Protein AF-R5QKX9-F1 (afdb_monomer_lite)

Sequence (196 aa):
MADAAKNNDKNALIEALDTNLHLWIALKTLAETKHLGVAPDITGNIAKLADYVSEKTFKCGPDISEETLSGFININMQIAEGFLESKCLSGTEEDALALLRAALMLAEAKDKNDKSRLVEALNNNMELWTGIKTLVSAKTHPLAKEIKDNLIRLADFSIKKTFEIGTNTAHAAIDTLININLQISEGLLERVKFAA

pLDDT: mean 86.01, std 10.7, range [49.97, 98.19]

Foldseek 3Di:
DVVCVVVVPLVVVLVVLVVLLVVLVVLLCCLVPPDPLADVVLSVVSNVVSVVSNVLCVVQPSNRDPVVVVVSVVVVVVNVVRVVVSDDDDVLLVLLVLLLVLLVQLVVCLVVLPLVSNLVSLVSLLVSLVVQLVQLVDPPRPDDPVVSVVSNVVSVVSNVVSVVCRRPSPDPCSVVSSVVSNVSSVVSVVVVVVVD

Structure (mmCIF, N/CA/C/O backbone):
data_AF-R5QKX9-F1
#
_entry.id   AF-R5QKX9-F1
#
loop_
_atom_site.group_PDB
_atom_site.id
_atom_site.type_symbol
_atom_site.label_atom_id
_atom_site.label_alt_id
_atom_site.label_comp_id
_atom_site.label_asym_id
_atom_site.label_entity_id
_atom_site.label_seq_id
_atom_site.pdbx_PDB_ins_code
_atom_site.Cartn_x
_atom_site.Cartn_y
_atom_site.Cartn_z
_atom_site.occupancy
_atom_site.B_iso_or_equiv
_atom_site.auth_seq_id
_atom_site.auth_comp_id
_atom_site.auth_asym_id
_atom_site.auth_atom_id
_atom_site.pdbx_PDB_model_num
ATOM 1 N N . MET A 1 1 ? 19.974 0.232 -22.664 1.00 72.94 1 MET A N 1
ATOM 2 C CA . MET A 1 1 ? 20.880 1.266 -23.219 1.00 72.94 1 MET A CA 1
ATOM 3 C C . MET A 1 1 ? 22.299 1.145 -22.658 1.00 72.94 1 MET A C 1
ATOM 5 O O . MET A 1 1 ? 23.204 0.919 -23.446 1.00 72.94 1 MET A O 1
ATOM 9 N N . ALA A 1 2 ? 22.501 1.201 -21.331 1.00 68.94 2 ALA A N 1
ATOM 10 C CA . ALA A 1 2 ? 23.829 1.042 -20.713 1.00 68.94 2 ALA A CA 1
ATOM 11 C C . ALA A 1 2 ? 24.506 -0.309 -21.029 1.00 68.94 2 ALA A C 1
ATOM 13 O O . ALA A 1 2 ? 25.684 -0.339 -21.369 1.00 68.94 2 ALA A O 1
ATOM 14 N N . ASP A 1 3 ? 23.754 -1.413 -20.988 1.00 74.50 3 ASP A N 1
ATOM 15 C CA . ASP A 1 3 ? 24.303 -2.746 -21.288 1.00 74.50 3 ASP A CA 1
ATOM 16 C C . ASP A 1 3 ? 24.648 -2.930 -22.772 1.00 74.50 3 ASP A C 1
ATOM 18 O O . ASP A 1 3 ? 25.681 -3.505 -23.100 1.00 74.50 3 ASP A O 1
ATOM 22 N N . ALA A 1 4 ? 23.835 -2.375 -23.677 1.00 73.31 4 ALA A N 1
ATOM 23 C CA . ALA A 1 4 ? 24.104 -2.404 -25.117 1.00 73.31 4 ALA A CA 1
ATOM 24 C C . ALA A 1 4 ? 25.402 -1.655 -25.471 1.00 73.31 4 ALA A C 1
ATOM 26 O O . ALA A 1 4 ? 26.202 -2.139 -26.268 1.00 73.31 4 ALA A O 1
ATOM 27 N N . ALA A 1 5 ? 25.646 -0.513 -24.818 1.00 69.69 5 ALA A N 1
ATOM 28 C CA . ALA A 1 5 ? 26.870 0.260 -25.001 1.00 69.69 5 ALA A CA 1
ATOM 29 C C . ALA A 1 5 ? 28.108 -0.432 -24.418 1.00 69.69 5 ALA A C 1
ATOM 31 O O . ALA A 1 5 ? 29.146 -0.469 -25.072 1.00 69.69 5 ALA A O 1
ATOM 32 N N . LYS A 1 6 ? 27.994 -1.056 -23.237 1.00 76.31 6 LYS A N 1
ATOM 33 C CA . LYS A 1 6 ? 29.087 -1.849 -22.646 1.00 76.31 6 LYS A CA 1
ATOM 34 C C . LYS A 1 6 ? 29.490 -3.042 -23.514 1.00 76.31 6 LYS A C 1
ATOM 36 O O . LYS A 1 6 ? 30.666 -3.389 -23.556 1.00 76.31 6 LYS A O 1
ATOM 41 N N . ASN A 1 7 ? 28.530 -3.646 -24.210 1.00 79.50 7 ASN A N 1
ATOM 42 C CA . ASN A 1 7 ? 28.758 -4.821 -25.051 1.00 79.50 7 ASN A CA 1
ATOM 43 C C . ASN A 1 7 ? 29.136 -4.477 -26.503 1.00 79.50 7 ASN A C 1
ATOM 45 O O . ASN A 1 7 ? 29.336 -5.388 -27.303 1.00 79.50 7 ASN A O 1
ATOM 49 N N . ASN A 1 8 ? 29.250 -3.185 -26.846 1.00 74.69 8 ASN A N 1
ATOM 50 C CA . ASN A 1 8 ? 29.560 -2.690 -28.193 1.00 74.69 8 ASN A CA 1
ATOM 51 C C . ASN A 1 8 ? 28.614 -3.236 -29.290 1.00 74.69 8 ASN A C 1
ATOM 53 O O . ASN A 1 8 ? 28.983 -3.347 -30.463 1.00 74.69 8 ASN A O 1
ATOM 57 N N . ASP A 1 9 ? 27.384 -3.589 -28.905 1.00 84.56 9 ASP A N 1
ATOM 58 C CA . ASP A 1 9 ? 26.371 -4.148 -29.795 1.00 84.56 9 ASP A CA 1
ATOM 59 C C . ASP A 1 9 ? 25.577 -3.010 -30.443 1.00 84.56 9 ASP A C 1
ATOM 61 O O . ASP A 1 9 ? 24.678 -2.415 -29.842 1.00 84.56 9 ASP A O 1
ATOM 65 N N . LYS A 1 10 ? 25.925 -2.702 -31.696 1.00 80.25 10 LYS A N 1
ATOM 66 C CA . LYS A 1 10 ? 25.298 -1.617 -32.459 1.00 80.25 10 LYS A CA 1
ATOM 67 C C . LYS A 1 10 ? 23.802 -1.835 -32.685 1.00 80.25 10 LYS A C 1
ATOM 69 O O . LYS A 1 10 ? 23.057 -0.861 -32.668 1.00 80.25 10 LYS A O 1
ATOM 74 N N . ASN A 1 11 ? 23.350 -3.075 -32.872 1.00 83.62 11 ASN A N 1
ATOM 75 C CA . ASN A 1 11 ? 21.936 -3.350 -33.127 1.00 83.62 11 ASN A CA 1
ATOM 76 C C . ASN A 1 11 ? 21.115 -3.173 -31.846 1.00 83.62 11 ASN A C 1
ATOM 78 O O . ASN A 1 11 ? 20.095 -2.486 -31.864 1.00 83.62 11 ASN A O 1
ATOM 82 N N . ALA A 1 12 ? 21.611 -3.699 -30.723 1.00 83.88 12 ALA A N 1
ATOM 83 C CA . ALA A 1 12 ? 20.983 -3.491 -29.420 1.00 83.88 12 ALA A CA 1
ATOM 84 C C . ALA A 1 12 ? 20.991 -2.009 -29.001 1.00 83.88 12 ALA A C 1
ATOM 86 O O . ALA A 1 12 ? 20.077 -1.542 -28.317 1.00 83.88 12 ALA A O 1
ATOM 87 N N . LEU A 1 13 ? 22.012 -1.245 -29.409 1.00 83.50 13 LEU A N 1
ATOM 88 C CA . LEU A 1 13 ? 22.073 0.194 -29.157 1.00 83.50 13 LEU A CA 1
ATOM 89 C C . LEU A 1 13 ? 21.018 0.957 -29.966 1.00 83.50 13 LEU A C 1
ATOM 91 O O . LEU A 1 13 ? 20.351 1.821 -29.401 1.00 83.50 13 LEU A O 1
ATOM 95 N N . ILE A 1 14 ? 20.831 0.615 -31.245 1.00 84.00 14 ILE A N 1
ATOM 96 C CA . ILE A 1 14 ? 19.782 1.200 -32.097 1.00 84.00 14 ILE A CA 1
ATOM 97 C C . ILE A 1 14 ? 18.400 0.953 -31.487 1.00 84.00 14 ILE A C 1
ATOM 99 O O . ILE A 1 14 ? 17.641 1.900 -31.307 1.00 84.00 14 ILE A O 1
ATOM 103 N N . GLU A 1 15 ? 18.095 -0.287 -31.103 1.00 85.75 15 GLU A N 1
ATOM 104 C CA . GLU A 1 15 ? 16.808 -0.642 -30.490 1.00 85.75 15 GLU A CA 1
ATOM 105 C C . GLU A 1 15 ? 16.577 0.097 -29.160 1.00 85.75 15 GLU A C 1
ATOM 107 O O . GLU A 1 15 ? 15.486 0.605 -28.884 1.00 85.75 15 GLU A O 1
ATOM 112 N N . ALA A 1 16 ? 17.624 0.223 -28.340 1.00 85.19 16 ALA A N 1
ATOM 113 C CA . ALA A 1 16 ? 17.546 0.952 -27.081 1.00 85.19 16 ALA A CA 1
ATOM 114 C C . ALA A 1 16 ? 17.340 2.464 -27.276 1.00 85.19 16 ALA A C 1
ATOM 116 O O . ALA A 1 16 ? 16.632 3.082 -26.477 1.00 85.19 16 ALA A O 1
ATOM 117 N N . LEU A 1 17 ? 17.966 3.066 -28.293 1.00 85.81 17 LEU A N 1
ATOM 118 C CA . LEU A 1 17 ? 17.784 4.476 -28.646 1.00 85.81 17 LEU A CA 1
ATOM 119 C C . LEU A 1 17 ? 16.389 4.732 -29.220 1.00 85.81 17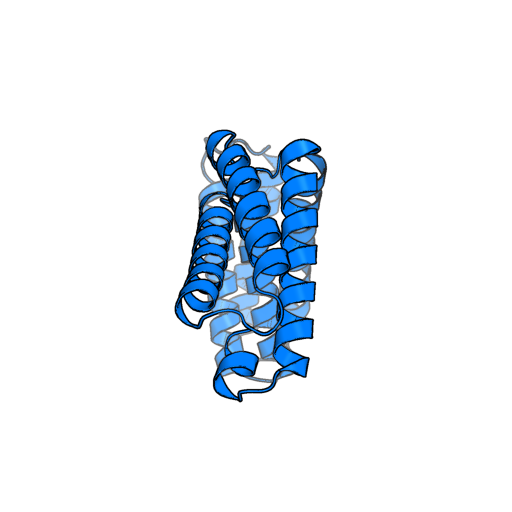 LEU A C 1
ATOM 121 O O . LEU A 1 17 ? 15.760 5.714 -28.838 1.00 85.81 17 LEU A O 1
ATOM 125 N N . ASP A 1 18 ? 15.879 3.830 -30.057 1.00 87.31 18 ASP A N 1
ATOM 126 C CA . ASP A 1 18 ? 14.528 3.916 -30.618 1.00 87.31 18 ASP A CA 1
ATOM 127 C C . ASP A 1 18 ? 13.450 3.807 -29.527 1.00 87.31 18 ASP A C 1
ATOM 129 O O . ASP A 1 18 ? 12.540 4.631 -29.439 1.00 87.31 18 ASP A O 1
ATOM 133 N N . THR A 1 19 ? 13.607 2.857 -28.602 1.00 88.19 19 THR A N 1
ATOM 134 C CA . THR A 1 19 ? 12.723 2.731 -27.431 1.00 88.19 19 THR A CA 1
ATOM 135 C C . THR A 1 19 ? 12.751 3.996 -26.571 1.00 88.19 19 THR A C 1
ATOM 137 O O . THR A 1 19 ? 11.712 4.483 -26.126 1.00 88.19 19 THR A O 1
ATOM 140 N N . ASN A 1 20 ? 13.944 4.544 -26.329 1.00 86.81 20 ASN A N 1
ATOM 141 C CA . ASN A 1 20 ? 14.114 5.769 -25.554 1.00 86.81 20 ASN A CA 1
ATOM 142 C C . ASN A 1 20 ? 13.433 6.958 -26.248 1.00 86.81 20 ASN A C 1
ATOM 144 O O . ASN A 1 20 ? 12.655 7.664 -25.611 1.00 86.81 20 ASN A O 1
ATOM 148 N N . LEU A 1 21 ? 13.628 7.113 -27.557 1.00 88.31 21 LEU A N 1
ATOM 149 C CA . LEU A 1 21 ? 12.981 8.144 -28.362 1.00 88.31 21 LEU A CA 1
ATOM 150 C C . LEU A 1 21 ? 11.450 8.067 -28.276 1.00 88.31 21 LEU A C 1
ATOM 152 O O . LEU A 1 21 ? 10.799 9.079 -28.014 1.00 88.31 21 LEU A O 1
ATOM 156 N N . HIS A 1 22 ? 10.872 6.873 -28.425 1.00 88.81 22 HIS A N 1
ATOM 157 C CA . HIS A 1 22 ? 9.428 6.673 -28.295 1.00 88.81 22 HIS A CA 1
ATOM 158 C C . HIS A 1 22 ? 8.897 7.079 -26.914 1.00 88.81 22 HIS A C 1
ATOM 160 O O . HIS A 1 22 ? 7.858 7.739 -26.824 1.00 88.81 22 HIS A O 1
ATOM 166 N N . LEU A 1 23 ? 9.619 6.742 -25.839 1.00 86.31 23 LEU A N 1
ATOM 167 C CA . LEU A 1 23 ? 9.256 7.157 -24.481 1.00 86.31 23 LEU A CA 1
ATOM 168 C C . LEU A 1 23 ? 9.265 8.683 -24.331 1.00 86.31 23 LEU A C 1
ATOM 170 O O . LEU A 1 23 ? 8.341 9.243 -23.742 1.00 86.31 23 LEU A O 1
ATOM 174 N N . TRP A 1 24 ? 10.258 9.369 -24.896 1.00 88.62 24 TRP A N 1
ATOM 175 C CA . TRP A 1 24 ? 10.346 10.830 -24.835 1.00 88.62 24 TRP A CA 1
ATOM 176 C C . TRP A 1 24 ? 9.277 11.544 -25.649 1.00 88.62 24 TRP A C 1
ATOM 178 O O . TRP A 1 24 ? 8.723 12.540 -25.186 1.00 88.62 24 TRP A O 1
ATOM 188 N N . ILE A 1 25 ? 8.927 11.015 -26.821 1.00 87.31 25 ILE A N 1
ATOM 189 C CA . ILE A 1 25 ? 7.815 11.534 -27.624 1.00 87.31 25 ILE A CA 1
ATOM 190 C C . ILE A 1 25 ? 6.493 11.371 -26.863 1.00 87.31 25 ILE A C 1
ATOM 192 O O . ILE A 1 25 ? 5.682 12.302 -26.824 1.00 87.31 25 ILE A O 1
ATOM 196 N N . ALA A 1 26 ? 6.282 10.225 -26.209 1.00 85.19 26 ALA A N 1
ATOM 197 C CA . ALA A 1 26 ? 5.104 9.998 -25.377 1.00 85.19 26 ALA A CA 1
ATOM 198 C C . ALA A 1 26 ? 5.065 10.955 -24.172 1.00 85.19 26 ALA A C 1
ATOM 200 O O . ALA A 1 26 ? 4.034 11.579 -23.925 1.00 85.19 26 ALA A O 1
ATOM 201 N N . LEU A 1 27 ? 6.187 11.131 -23.465 1.00 83.69 27 LEU A N 1
ATOM 202 C CA . LEU A 1 27 ? 6.306 12.066 -22.339 1.00 83.69 27 LEU A CA 1
ATOM 203 C C . LEU A 1 27 ? 6.042 13.514 -22.757 1.00 83.69 27 LEU A C 1
ATOM 205 O O . LEU A 1 27 ? 5.318 14.220 -22.059 1.00 83.69 27 LEU A O 1
ATOM 209 N N . LYS A 1 28 ? 6.573 13.946 -23.905 1.00 86.25 28 LYS A N 1
ATOM 210 C CA . LYS A 1 28 ? 6.309 15.276 -24.466 1.00 86.25 28 LYS A CA 1
ATOM 211 C C . LYS A 1 28 ? 4.834 15.458 -24.804 1.00 86.25 28 LYS A C 1
ATOM 213 O O . LYS A 1 28 ? 4.228 16.443 -24.400 1.00 86.25 28 LYS A O 1
ATOM 218 N N . THR A 1 29 ? 4.246 14.477 -25.487 1.00 84.50 29 THR A N 1
ATOM 219 C CA . THR A 1 29 ? 2.822 14.504 -25.844 1.00 84.50 29 THR A CA 1
ATOM 220 C C . THR A 1 29 ? 1.962 14.613 -24.590 1.00 84.50 29 THR A C 1
ATOM 222 O O . THR A 1 29 ? 1.032 15.415 -24.545 1.00 84.50 29 THR A O 1
ATOM 225 N N . LEU A 1 30 ? 2.285 13.850 -23.543 1.00 79.69 30 LEU A N 1
ATOM 226 C CA . LEU A 1 30 ? 1.618 13.969 -22.252 1.00 79.69 30 LEU A CA 1
ATOM 227 C C . LEU A 1 30 ? 1.822 15.371 -21.665 1.00 79.69 30 LEU A C 1
ATOM 229 O O . LEU A 1 30 ? 0.830 15.995 -21.320 1.00 79.69 30 LEU A O 1
ATOM 233 N N . ALA A 1 31 ? 3.045 15.911 -21.656 1.00 78.06 31 ALA A N 1
ATOM 234 C CA . ALA A 1 31 ? 3.362 17.239 -21.110 1.00 78.06 31 ALA A CA 1
ATOM 235 C C . ALA A 1 31 ? 2.564 18.365 -21.768 1.00 78.06 31 ALA A C 1
ATOM 237 O O . ALA A 1 31 ? 2.176 19.321 -21.100 1.00 78.06 31 ALA A O 1
ATOM 238 N N . GLU A 1 32 ? 2.282 18.229 -23.059 1.00 77.94 32 GLU A N 1
ATOM 239 C CA . GLU A 1 32 ? 1.550 19.220 -23.841 1.00 77.94 32 GLU A CA 1
ATOM 240 C C . GLU A 1 32 ? 0.025 19.036 -23.785 1.00 77.94 32 GLU A C 1
ATOM 242 O O . GLU A 1 32 ? -0.708 20.013 -23.931 1.00 77.94 32 GLU A O 1
ATOM 247 N N . THR A 1 33 ? -0.476 17.809 -23.582 1.00 68.62 33 THR A N 1
ATOM 248 C CA . THR A 1 33 ? -1.909 17.487 -23.757 1.00 68.62 33 THR A CA 1
ATOM 249 C C . THR A 1 33 ? -2.656 17.106 -22.477 1.00 68.62 33 THR A C 1
ATOM 251 O O . THR A 1 33 ? -3.887 17.169 -22.462 1.00 68.62 33 THR A O 1
ATOM 254 N N . LYS A 1 34 ? -1.961 16.718 -21.399 1.00 60.97 34 LYS A N 1
ATOM 255 C CA . LYS A 1 34 ? -2.550 16.329 -20.105 1.00 60.97 34 LYS A CA 1
ATOM 256 C C . LYS A 1 34 ? -1.598 16.673 -18.958 1.00 60.97 34 LYS A C 1
ATOM 258 O O . LYS A 1 34 ? -0.445 16.271 -18.973 1.00 60.97 34 LYS A O 1
ATOM 263 N N . HIS A 1 35 ? -2.076 17.356 -17.918 1.00 62.41 35 HIS A N 1
ATOM 264 C CA . HIS A 1 35 ? -1.254 17.627 -16.734 1.00 62.41 35 HIS A CA 1
ATOM 265 C C . HIS A 1 35 ? -0.672 16.318 -16.173 1.00 62.41 35 HIS A C 1
ATOM 267 O O . HIS A 1 35 ? -1.416 15.482 -15.669 1.00 62.41 35 HIS A O 1
ATOM 273 N N . LEU A 1 36 ? 0.656 16.148 -16.245 1.00 65.31 36 LEU A N 1
ATOM 274 C CA . LEU A 1 36 ? 1.396 14.951 -15.807 1.00 65.31 36 LEU A CA 1
ATOM 275 C C . LEU A 1 36 ? 1.306 14.663 -14.296 1.00 65.31 36 LEU A C 1
ATOM 277 O O . LEU A 1 36 ? 2.008 13.791 -13.793 1.00 65.31 36 LEU A O 1
ATOM 281 N N . GLY A 1 37 ? 0.485 15.411 -13.558 1.00 62.59 37 GLY A N 1
ATOM 282 C CA . GLY A 1 37 ? 0.483 15.409 -12.098 1.00 62.59 37 GLY A CA 1
ATOM 283 C C . GLY A 1 37 ? 1.761 16.004 -11.501 1.00 62.59 37 GLY A C 1
ATOM 284 O O . GLY A 1 37 ? 2.013 15.817 -10.319 1.00 62.59 37 GLY A O 1
ATOM 285 N N . VAL A 1 38 ? 2.563 16.711 -12.305 1.00 68.88 38 VAL A N 1
ATOM 286 C CA . VAL A 1 38 ? 3.799 17.387 -11.885 1.00 68.88 38 VAL A CA 1
ATOM 287 C C . VAL A 1 38 ? 3.668 18.895 -12.073 1.00 68.88 38 VAL A C 1
ATOM 289 O O . VAL A 1 38 ? 2.825 19.369 -12.841 1.00 68.88 38 VAL A O 1
ATOM 292 N N . ALA A 1 39 ? 4.495 19.662 -11.365 1.00 69.56 39 ALA A N 1
ATOM 293 C CA . ALA A 1 39 ? 4.431 21.117 -11.392 1.00 69.56 39 ALA A CA 1
ATOM 294 C C . ALA A 1 39 ? 4.678 21.698 -12.815 1.00 69.56 39 ALA A C 1
ATOM 296 O O . ALA A 1 39 ? 5.331 21.059 -13.653 1.00 69.56 39 ALA A O 1
ATOM 297 N N . PRO A 1 40 ? 4.132 22.888 -13.147 1.00 70.25 40 PRO A N 1
ATOM 298 C CA . PRO A 1 40 ? 4.219 23.456 -14.500 1.00 70.25 40 PRO A CA 1
ATOM 299 C C . PRO A 1 40 ? 5.652 23.709 -14.997 1.00 70.25 40 PRO A C 1
ATOM 301 O O . PRO A 1 40 ? 5.937 23.575 -16.186 1.00 70.25 40 PRO A O 1
ATOM 304 N N . ASP A 1 41 ? 6.563 24.046 -14.090 1.00 71.75 41 ASP A N 1
ATOM 305 C CA . ASP A 1 41 ? 7.996 24.202 -14.339 1.00 71.75 41 ASP A CA 1
ATOM 306 C C . ASP A 1 41 ? 8.668 22.866 -14.697 1.00 71.75 41 ASP A C 1
ATOM 308 O O . ASP A 1 41 ? 9.422 22.798 -15.671 1.00 71.75 41 ASP A O 1
ATOM 312 N N . ILE A 1 42 ? 8.321 21.784 -13.992 1.00 73.50 42 ILE A N 1
ATOM 313 C CA . ILE A 1 42 ? 8.766 20.416 -14.305 1.00 73.50 42 ILE A CA 1
ATOM 314 C C . ILE A 1 42 ? 8.247 19.995 -15.686 1.00 73.50 42 ILE A C 1
ATOM 316 O O . ILE A 1 42 ? 9.004 19.485 -16.511 1.00 73.50 42 ILE A O 1
ATOM 320 N N . THR A 1 43 ? 6.978 20.286 -15.979 1.00 75.44 43 THR A N 1
ATOM 321 C CA . THR A 1 43 ? 6.349 19.987 -17.277 1.00 75.44 43 THR A CA 1
ATOM 322 C C . THR A 1 43 ? 7.074 20.693 -18.432 1.00 75.44 43 THR A C 1
ATOM 324 O O . THR A 1 43 ? 7.396 20.067 -19.444 1.00 75.44 43 THR A O 1
ATOM 327 N N . GLY A 1 44 ? 7.409 21.979 -18.269 1.00 77.12 44 GLY A N 1
ATOM 328 C CA . GLY A 1 44 ? 8.173 22.741 -19.262 1.00 77.12 44 GLY A CA 1
ATOM 329 C C . GLY A 1 44 ? 9.609 22.237 -19.457 1.00 77.12 44 GLY A C 1
ATOM 330 O O . GLY A 1 44 ? 10.134 22.281 -20.571 1.00 77.12 44 GLY A O 1
ATOM 331 N N . ASN A 1 45 ? 10.244 21.724 -18.401 1.00 80.56 45 ASN A N 1
ATOM 332 C CA . ASN A 1 45 ? 11.574 21.120 -18.487 1.00 80.56 45 ASN A CA 1
ATOM 333 C C . ASN A 1 45 ? 11.548 19.763 -19.208 1.00 80.56 45 ASN A C 1
ATOM 335 O O . ASN A 1 45 ? 12.415 19.515 -20.045 1.00 80.56 45 ASN A O 1
ATOM 339 N N . ILE A 1 46 ? 10.533 18.926 -18.964 1.00 82.50 46 ILE A N 1
ATOM 340 C CA . ILE A 1 46 ? 10.348 17.639 -19.660 1.00 82.50 46 ILE A CA 1
ATOM 341 C C . ILE A 1 46 ? 10.207 17.849 -21.172 1.00 82.50 46 ILE A C 1
ATOM 343 O O . ILE A 1 46 ? 10.858 17.144 -21.938 1.00 82.50 46 ILE A O 1
ATOM 347 N N . ALA A 1 47 ? 9.427 18.843 -21.613 1.00 83.81 47 ALA A N 1
ATOM 348 C CA . ALA A 1 47 ? 9.268 19.141 -23.038 1.00 83.81 47 ALA A CA 1
ATOM 349 C C . ALA A 1 47 ? 10.601 19.540 -23.706 1.00 83.81 47 ALA A C 1
ATOM 351 O O . ALA A 1 47 ? 10.952 19.010 -24.759 1.00 83.81 47 ALA A O 1
ATOM 352 N N . LYS A 1 48 ? 11.394 20.406 -23.055 1.00 85.81 48 LYS A N 1
ATOM 353 C CA . LYS A 1 48 ? 12.723 20.812 -23.552 1.00 85.81 48 LYS A CA 1
ATOM 354 C C . LYS A 1 48 ? 13.706 19.645 -23.619 1.00 85.81 48 LYS A C 1
ATOM 356 O O . LYS A 1 48 ? 14.484 19.547 -24.565 1.00 85.81 48 LYS A O 1
ATOM 361 N N . LEU A 1 49 ? 13.692 18.771 -22.613 1.00 85.88 49 LEU A N 1
ATOM 362 C CA . LEU A 1 49 ? 14.553 17.591 -22.584 1.00 85.88 49 LEU A CA 1
ATOM 363 C C . LEU A 1 49 ? 14.134 16.571 -23.648 1.00 85.88 49 LEU A C 1
ATOM 365 O O . LEU A 1 49 ? 15.002 16.008 -24.308 1.00 85.88 49 LEU A O 1
ATOM 369 N N . ALA A 1 50 ? 12.831 16.394 -23.882 1.00 87.00 50 ALA A N 1
ATOM 370 C CA . ALA A 1 50 ? 12.320 15.548 -24.955 1.00 87.00 50 ALA A CA 1
ATOM 371 C C . ALA A 1 50 ? 12.777 16.031 -26.338 1.00 87.00 50 ALA A C 1
ATOM 373 O O . ALA A 1 50 ? 13.202 15.217 -27.160 1.00 87.00 50 ALA A O 1
ATOM 374 N N . ASP A 1 51 ? 12.747 17.345 -26.580 1.00 87.12 51 ASP A N 1
ATOM 375 C CA . ASP A 1 51 ? 13.267 17.942 -27.815 1.00 87.12 51 ASP A CA 1
ATOM 376 C C . ASP A 1 51 ? 14.770 17.705 -27.963 1.00 87.12 51 ASP A C 1
ATOM 378 O O . ASP A 1 51 ? 15.225 17.255 -29.015 1.00 87.12 51 ASP A O 1
ATOM 382 N N . TYR A 1 52 ? 15.532 17.925 -26.889 1.00 86.50 52 TYR A N 1
ATOM 383 C CA . TYR A 1 52 ? 16.973 17.690 -26.873 1.00 86.50 52 TYR A CA 1
ATOM 384 C C . TYR A 1 52 ? 17.331 16.227 -27.168 1.00 86.50 52 TYR A C 1
ATOM 386 O O . TYR A 1 52 ? 18.175 15.959 -28.025 1.00 86.50 52 TYR A O 1
ATOM 394 N N . VAL A 1 53 ? 16.689 15.273 -26.483 1.00 84.94 53 VAL A N 1
ATOM 395 C CA . VAL A 1 53 ? 16.941 13.836 -26.667 1.00 84.94 53 VAL A CA 1
ATOM 396 C C . VAL A 1 53 ? 16.526 13.393 -28.065 1.00 84.94 53 VAL A C 1
ATOM 398 O O . VAL A 1 53 ? 17.275 12.655 -28.706 1.00 84.94 53 VAL A O 1
ATOM 401 N N . SER A 1 54 ? 15.400 13.889 -28.583 1.00 87.12 54 SER A N 1
ATOM 402 C CA . SER A 1 54 ? 14.952 13.586 -29.945 1.00 87.12 54 SER A CA 1
ATOM 403 C C . SER A 1 54 ? 15.953 14.088 -30.981 1.00 87.12 54 SER A C 1
ATOM 405 O O . SER A 1 54 ? 16.462 13.308 -31.785 1.00 87.12 54 SER A O 1
ATOM 407 N N . GLU A 1 55 ? 16.312 15.372 -30.924 1.00 87.62 55 GLU A N 1
ATOM 408 C CA . GLU A 1 55 ? 17.260 15.989 -31.852 1.00 87.62 55 GLU A CA 1
ATOM 409 C C . GLU A 1 55 ? 18.619 15.278 -31.829 1.00 87.62 55 GLU A C 1
ATOM 411 O O . GLU A 1 55 ? 19.193 14.980 -32.879 1.00 87.62 55 GLU A O 1
ATOM 416 N N . LYS A 1 56 ? 19.135 14.972 -30.634 1.00 85.00 56 LYS A N 1
ATOM 417 C CA . LYS A 1 56 ? 20.412 14.272 -30.471 1.00 85.00 56 LYS A CA 1
ATOM 418 C C . LYS A 1 56 ? 20.352 12.826 -30.954 1.00 85.00 56 LYS A C 1
ATOM 420 O O . LYS A 1 56 ? 21.292 12.389 -31.613 1.00 85.00 56 LYS A O 1
ATOM 425 N N . THR A 1 57 ? 19.255 12.113 -30.708 1.00 85.69 57 THR A N 1
ATOM 426 C CA . THR A 1 57 ? 19.068 10.735 -31.189 1.00 85.69 57 THR A CA 1
ATOM 427 C C . THR A 1 57 ? 19.036 10.687 -32.716 1.00 85.69 57 THR A C 1
ATOM 429 O O . THR A 1 57 ? 19.728 9.861 -33.305 1.00 85.69 57 THR A O 1
ATOM 432 N N . PHE A 1 58 ? 18.342 11.621 -33.376 1.00 85.31 58 PHE A N 1
ATOM 433 C CA . PHE A 1 58 ? 18.327 11.701 -34.842 1.00 85.31 58 PHE A CA 1
ATOM 434 C C . PHE A 1 58 ? 19.669 12.132 -35.445 1.00 85.31 58 PHE A C 1
ATOM 436 O O . PHE A 1 58 ? 20.052 11.631 -36.500 1.00 85.31 58 PHE A O 1
ATOM 443 N N . LYS A 1 59 ? 20.391 13.057 -34.799 1.00 85.12 59 LYS A N 1
ATOM 444 C CA . LYS A 1 59 ? 21.694 13.537 -35.289 1.00 85.12 59 LYS A CA 1
ATOM 445 C C . LYS A 1 59 ? 22.806 12.504 -35.150 1.00 85.12 59 LYS A C 1
ATOM 447 O O . LYS A 1 59 ? 23.691 12.465 -35.998 1.00 85.12 59 LYS A O 1
ATOM 452 N N . CYS A 1 60 ? 22.798 11.732 -34.067 1.00 81.12 60 CYS A N 1
ATOM 453 C CA . CYS A 1 60 ? 23.885 10.814 -33.741 1.00 81.12 60 CYS A CA 1
ATOM 454 C C . CYS A 1 60 ? 23.598 9.365 -34.154 1.00 81.12 60 CYS A C 1
ATOM 456 O O . CYS A 1 60 ? 24.520 8.661 -34.557 1.00 81.12 60 CYS A O 1
ATOM 458 N N . GLY A 1 61 ? 22.342 8.915 -34.063 1.00 78.56 61 GLY A N 1
ATOM 459 C CA . GLY A 1 61 ? 21.949 7.542 -34.380 1.00 78.56 61 GLY A CA 1
ATOM 460 C C . GLY A 1 61 ? 22.861 6.493 -33.710 1.00 78.56 61 GLY A C 1
ATOM 461 O O . GLY A 1 61 ? 23.150 6.618 -32.519 1.00 78.56 61 GLY A O 1
ATOM 462 N N . PRO A 1 62 ? 23.341 5.470 -34.444 1.00 72.44 62 PRO A N 1
ATOM 463 C CA . PRO A 1 62 ? 24.220 4.430 -33.899 1.00 72.44 62 PRO A CA 1
ATOM 464 C C . PRO A 1 62 ? 25.645 4.907 -33.576 1.00 72.44 62 PRO A C 1
ATOM 466 O O . PRO A 1 62 ? 26.371 4.190 -32.891 1.00 72.44 62 PRO A O 1
ATOM 469 N N . ASP A 1 63 ? 26.048 6.091 -34.045 1.00 81.75 63 ASP A N 1
ATOM 470 C CA . ASP A 1 63 ? 27.378 6.672 -33.820 1.00 81.75 63 ASP A CA 1
ATOM 471 C C . ASP A 1 63 ? 27.370 7.679 -32.649 1.00 81.75 63 ASP A C 1
ATOM 473 O O . ASP A 1 63 ? 28.180 8.607 -32.579 1.00 81.75 63 ASP A O 1
ATOM 477 N N . ILE A 1 64 ? 26.426 7.517 -31.717 1.00 81.94 64 ILE A N 1
ATOM 478 C CA . ILE A 1 64 ? 26.325 8.334 -30.506 1.00 81.94 64 ILE A CA 1
A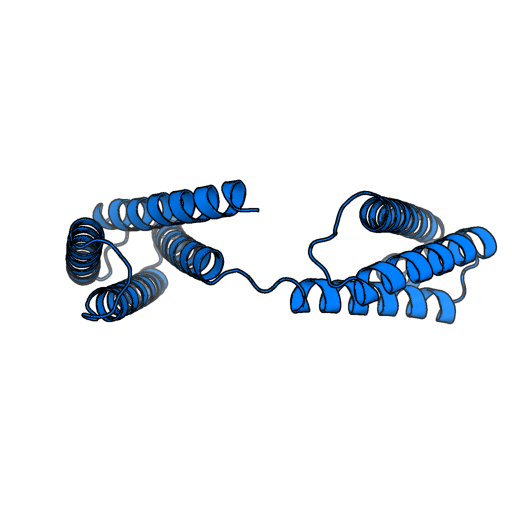TOM 479 C C . ILE A 1 64 ? 27.582 8.214 -29.636 1.00 81.94 64 ILE A C 1
ATOM 481 O O . ILE A 1 64 ? 28.080 7.120 -29.371 1.00 81.94 64 ILE A O 1
ATOM 485 N N . SER A 1 65 ? 28.103 9.357 -29.177 1.00 85.19 65 SER A N 1
ATOM 486 C CA . SER A 1 65 ? 29.270 9.375 -28.293 1.00 85.19 65 SER A CA 1
ATOM 487 C C . SER A 1 65 ? 28.913 8.870 -26.896 1.00 85.19 65 SER A C 1
ATOM 489 O O . SER A 1 65 ? 27.806 9.098 -26.403 1.00 85.19 65 SER A O 1
ATOM 491 N N . GLU A 1 66 ? 29.878 8.245 -26.221 1.00 82.06 66 GLU A N 1
ATOM 492 C CA . GLU A 1 66 ? 29.727 7.772 -24.838 1.00 82.06 66 GLU A CA 1
ATOM 493 C C . GLU A 1 66 ? 29.340 8.906 -23.872 1.00 82.06 66 GLU A C 1
ATOM 495 O O . GLU A 1 66 ? 28.537 8.707 -22.960 1.00 82.06 66 GLU A O 1
ATOM 500 N N . GLU A 1 67 ? 29.838 10.121 -24.120 1.00 84.81 67 GLU A N 1
ATOM 501 C CA . GLU A 1 67 ? 29.466 11.333 -23.384 1.00 84.81 67 GLU A CA 1
ATOM 502 C C . GLU A 1 67 ? 27.974 11.664 -23.548 1.00 84.81 67 GLU A C 1
ATOM 504 O O . GLU A 1 67 ? 27.267 11.873 -22.562 1.00 84.81 67 GLU A O 1
ATOM 509 N N . THR A 1 68 ? 27.465 11.652 -24.786 1.00 83.88 68 THR A N 1
ATOM 510 C CA . THR A 1 68 ? 26.048 11.940 -25.070 1.00 83.88 68 THR A CA 1
ATOM 511 C C . THR A 1 68 ? 25.150 10.853 -24.482 1.00 83.88 68 THR A C 1
ATOM 513 O O . THR A 1 68 ? 24.115 11.150 -23.885 1.00 83.88 68 THR A O 1
ATOM 516 N N . LEU A 1 69 ? 25.571 9.593 -24.595 1.00 83.56 69 LEU A N 1
ATOM 517 C CA . LEU A 1 69 ? 24.850 8.452 -24.049 1.00 83.56 69 LEU A CA 1
ATOM 518 C C . LEU A 1 69 ? 24.768 8.500 -22.516 1.00 83.56 69 LEU A C 1
ATOM 520 O O . LEU A 1 69 ? 23.705 8.272 -21.938 1.00 83.56 69 LEU A O 1
ATOM 524 N N . SER A 1 70 ? 25.876 8.840 -21.857 1.00 83.50 70 SER A N 1
ATOM 525 C CA . SER A 1 70 ? 25.921 9.052 -20.406 1.00 83.50 70 SER A CA 1
ATOM 526 C C . SER A 1 70 ? 25.019 10.214 -19.990 1.00 83.50 70 SER A C 1
ATOM 528 O O . SER A 1 70 ? 24.310 10.118 -18.988 1.00 83.50 70 SER A O 1
ATOM 530 N N . GLY A 1 71 ? 24.970 11.274 -20.803 1.00 85.88 71 GLY A N 1
ATOM 531 C CA . GLY A 1 71 ? 24.016 12.369 -20.654 1.00 85.88 71 GLY A CA 1
ATOM 532 C C . GLY A 1 71 ? 22.563 11.888 -20.677 1.00 85.88 71 GLY A C 1
ATOM 533 O O . GLY A 1 71 ? 21.804 12.219 -19.771 1.00 85.88 71 GLY A O 1
ATOM 534 N N . PHE A 1 72 ? 22.179 11.053 -21.646 1.00 85.94 72 PHE A N 1
ATOM 535 C CA . PHE A 1 72 ? 20.820 10.496 -21.724 1.00 85.94 72 PHE A CA 1
ATOM 536 C C . PHE A 1 72 ? 20.466 9.631 -20.514 1.00 85.94 72 PHE A C 1
ATOM 538 O O . PHE A 1 72 ? 19.368 9.749 -19.974 1.00 85.94 72 PHE A O 1
ATOM 545 N N . ILE A 1 73 ? 21.391 8.780 -20.064 1.00 80.19 73 ILE A N 1
ATOM 546 C CA . ILE A 1 73 ? 21.192 7.949 -18.870 1.00 80.19 73 ILE A CA 1
ATOM 547 C C . ILE A 1 73 ? 20.964 8.835 -17.639 1.00 80.19 73 ILE A C 1
ATOM 549 O O . ILE A 1 73 ? 20.035 8.584 -16.872 1.00 80.19 73 ILE A O 1
ATOM 553 N N . ASN A 1 74 ? 21.764 9.891 -17.478 1.00 85.56 74 ASN A N 1
ATOM 554 C CA . ASN A 1 74 ? 21.637 10.820 -16.359 1.00 85.56 74 ASN A CA 1
ATOM 555 C C . ASN A 1 74 ? 20.315 11.605 -16.404 1.00 85.56 74 ASN A C 1
ATOM 557 O O . ASN A 1 74 ? 19.640 11.721 -15.386 1.00 85.56 74 ASN A O 1
ATOM 561 N N . ILE A 1 75 ? 19.906 12.086 -17.583 1.00 84.94 75 ILE A N 1
ATOM 562 C CA . ILE A 1 75 ? 18.615 12.768 -17.764 1.00 84.94 75 ILE A CA 1
ATOM 563 C C . ILE A 1 75 ? 17.458 11.823 -17.409 1.00 84.94 75 ILE A C 1
ATOM 565 O O . ILE A 1 75 ? 16.564 12.206 -16.658 1.00 84.94 75 ILE A O 1
ATOM 569 N N . ASN A 1 76 ? 17.483 10.581 -17.902 1.00 82.69 76 ASN A N 1
ATOM 570 C CA . ASN A 1 76 ? 16.458 9.587 -17.581 1.00 82.69 76 ASN A CA 1
ATOM 571 C C . ASN A 1 76 ? 16.384 9.310 -16.070 1.00 82.69 76 ASN A C 1
ATOM 573 O O . ASN A 1 76 ? 15.288 9.172 -15.530 1.00 82.69 76 ASN A O 1
ATOM 577 N N . MET A 1 77 ? 17.534 9.243 -15.393 1.00 80.31 77 MET A N 1
ATOM 578 C CA . MET A 1 77 ? 17.604 9.030 -13.947 1.00 80.31 77 MET A CA 1
ATOM 579 C C . MET A 1 77 ? 17.040 10.223 -13.167 1.00 80.31 77 MET A C 1
ATOM 581 O O . MET A 1 77 ? 16.192 10.021 -12.305 1.00 80.31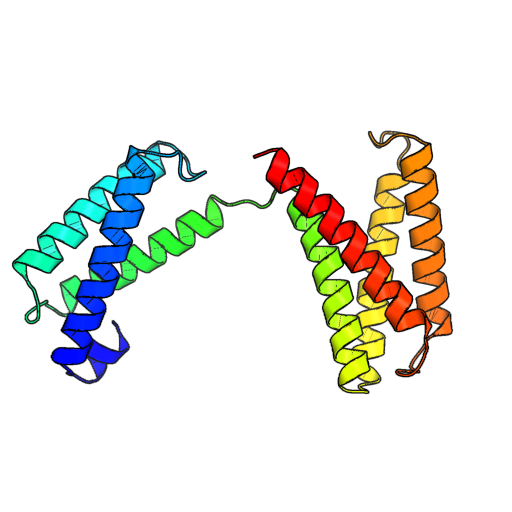 77 MET A O 1
ATOM 585 N N . GLN A 1 78 ? 17.427 11.453 -13.519 1.00 79.75 78 GLN A N 1
ATOM 586 C CA . GLN A 1 78 ? 16.918 12.675 -12.880 1.00 79.75 78 GLN A CA 1
ATOM 587 C C . GLN A 1 78 ? 15.414 12.856 -13.072 1.00 79.75 78 GLN A C 1
ATOM 589 O O . GLN A 1 78 ? 14.723 13.325 -12.176 1.00 79.75 78 GLN A O 1
ATOM 594 N N . ILE A 1 79 ? 14.878 12.478 -14.232 1.00 77.75 79 ILE A N 1
ATOM 595 C CA . ILE A 1 79 ? 13.435 12.531 -14.465 1.00 77.75 79 ILE A CA 1
ATOM 596 C C . ILE A 1 79 ? 12.703 11.468 -13.661 1.00 77.75 79 ILE A C 1
ATOM 598 O O . ILE A 1 79 ? 11.654 11.764 -13.097 1.00 77.75 79 ILE A O 1
ATOM 602 N N . ALA A 1 80 ? 13.238 10.248 -13.589 1.00 73.25 80 ALA A N 1
ATOM 603 C CA . ALA A 1 80 ? 12.665 9.213 -12.739 1.00 73.25 80 ALA A CA 1
ATOM 604 C C . ALA A 1 80 ? 12.639 9.665 -11.271 1.00 73.25 80 ALA A C 1
ATOM 606 O O . ALA A 1 80 ? 11.607 9.537 -10.620 1.00 73.25 80 ALA A O 1
ATOM 607 N N . GLU A 1 81 ? 13.729 10.257 -10.785 1.00 69.56 81 GLU A N 1
ATOM 608 C CA . GLU A 1 81 ? 13.815 10.851 -9.449 1.00 69.56 81 GLU A CA 1
ATOM 609 C C . GLU A 1 81 ? 12.803 11.992 -9.275 1.00 69.56 81 GLU A C 1
ATOM 611 O O . GLU A 1 81 ? 11.979 11.934 -8.371 1.00 69.56 81 GLU A O 1
ATOM 616 N N . GLY A 1 82 ? 12.739 12.949 -10.204 1.00 69.94 82 GLY A N 1
ATOM 617 C CA . GLY A 1 82 ? 11.774 14.051 -10.156 1.00 69.94 82 GLY A CA 1
ATOM 618 C C . GLY A 1 82 ? 10.308 13.599 -10.212 1.00 69.94 82 GLY A C 1
ATOM 619 O O . GLY A 1 82 ? 9.453 14.197 -9.561 1.00 69.94 82 GLY A O 1
ATOM 620 N N . PHE A 1 83 ? 9.982 12.523 -10.935 1.00 66.12 83 PHE A N 1
ATOM 621 C CA . PHE A 1 83 ? 8.647 11.912 -10.900 1.00 66.12 83 PHE A CA 1
ATOM 622 C C . PHE A 1 83 ? 8.351 11.222 -9.569 1.00 66.12 83 PHE A C 1
ATOM 624 O O . PHE A 1 83 ? 7.223 11.298 -9.089 1.00 66.12 83 PHE A O 1
ATOM 631 N N . LEU A 1 84 ? 9.339 10.554 -8.974 1.00 63.22 84 LEU A N 1
ATOM 632 C CA . LEU A 1 84 ? 9.201 9.929 -7.659 1.00 63.22 84 LEU A CA 1
ATOM 633 C C . LEU A 1 84 ? 9.050 10.978 -6.549 1.00 63.22 84 LEU A C 1
ATOM 635 O O . LEU A 1 84 ? 8.243 10.786 -5.648 1.00 63.22 84 LEU A O 1
ATOM 639 N N . GLU A 1 85 ? 9.768 12.097 -6.641 1.00 63.34 85 GLU A N 1
ATOM 640 C CA . GLU A 1 85 ? 9.680 13.213 -5.694 1.00 63.34 85 GLU A CA 1
ATOM 641 C C . GLU A 1 85 ? 8.387 14.021 -5.853 1.00 63.34 85 GLU A C 1
ATOM 643 O O . GLU A 1 85 ? 7.785 14.439 -4.866 1.00 63.34 85 GLU A O 1
ATOM 648 N N . SER A 1 86 ? 7.935 14.243 -7.091 1.00 58.50 86 SER A N 1
ATOM 649 C CA . SER A 1 86 ? 6.699 14.995 -7.357 1.00 58.50 86 SER A CA 1
ATOM 650 C C . SER A 1 86 ? 5.434 14.185 -7.081 1.00 58.50 86 SER A C 1
ATOM 652 O O . SER A 1 86 ? 4.394 14.767 -6.766 1.00 58.50 86 SER A O 1
ATOM 654 N N . LYS A 1 87 ? 5.506 12.852 -7.148 1.00 57.06 87 LYS A N 1
ATOM 655 C CA . LYS A 1 87 ? 4.388 11.966 -6.829 1.00 57.06 87 LYS A CA 1
ATOM 656 C C . LYS A 1 87 ? 4.428 11.553 -5.360 1.00 57.06 87 LYS A C 1
ATOM 658 O O . LYS A 1 87 ? 4.749 10.417 -5.023 1.00 57.06 87 LYS A O 1
ATOM 663 N N . CYS A 1 88 ? 4.046 12.477 -4.485 1.00 54.88 88 CYS A N 1
ATOM 664 C CA . CYS A 1 88 ? 3.707 12.118 -3.114 1.00 54.88 88 CYS A CA 1
ATOM 665 C C . CYS A 1 88 ? 2.375 11.359 -3.139 1.00 54.88 88 CYS A C 1
ATOM 667 O O . CYS A 1 88 ? 1.385 11.873 -3.669 1.00 54.88 88 CYS A O 1
ATOM 669 N N . LEU A 1 89 ? 2.354 10.132 -2.616 1.00 59.75 89 LEU A N 1
ATOM 670 C CA . LEU A 1 89 ? 1.097 9.423 -2.399 1.00 59.75 89 LEU A CA 1
ATOM 671 C C . LEU A 1 89 ? 0.225 10.293 -1.489 1.00 59.75 89 LEU A C 1
ATOM 673 O O . LEU A 1 89 ? 0.697 10.873 -0.511 1.00 59.75 89 LEU A O 1
ATOM 677 N N . SER A 1 90 ? -1.061 10.405 -1.800 1.00 76.56 90 SER A N 1
ATOM 678 C CA . SER A 1 90 ? -1.997 10.949 -0.822 1.00 76.56 90 SER A CA 1
ATOM 679 C C . SER A 1 90 ? -1.956 10.074 0.435 1.00 76.56 90 SER A C 1
ATOM 681 O O . SER A 1 90 ? -1.761 8.863 0.336 1.00 76.56 90 SER A O 1
ATOM 683 N N . GLY A 1 91 ? -2.204 10.644 1.619 1.00 79.00 91 GLY A N 1
ATOM 684 C CA . GLY A 1 91 ? -2.252 9.846 2.856 1.00 79.00 91 GLY A CA 1
ATOM 685 C C . GLY A 1 91 ? -3.205 8.643 2.752 1.00 79.00 91 GLY A C 1
ATOM 686 O O . GLY A 1 91 ? -2.943 7.585 3.306 1.00 79.00 91 GLY A O 1
ATOM 687 N N . THR A 1 92 ? -4.262 8.756 1.938 1.00 81.94 92 THR A N 1
ATOM 688 C CA . THR A 1 92 ? -5.171 7.644 1.622 1.00 81.94 92 THR A CA 1
ATOM 689 C C . THR A 1 92 ? -4.517 6.538 0.786 1.00 81.94 92 THR A C 1
ATOM 691 O O . THR A 1 92 ? -4.782 5.362 1.029 1.00 81.94 92 THR A O 1
ATOM 694 N N . GLU A 1 93 ? -3.670 6.874 -0.189 1.00 84.31 93 GLU A N 1
ATOM 695 C CA . GLU A 1 93 ? -2.905 5.878 -0.951 1.00 84.31 93 GLU A CA 1
ATOM 696 C C . GLU A 1 93 ? -1.824 5.212 -0.095 1.00 84.31 93 GLU A C 1
ATOM 698 O O . GLU A 1 93 ? -1.609 4.006 -0.222 1.00 84.31 93 GLU A O 1
ATOM 703 N N . GLU A 1 94 ? -1.171 5.966 0.794 1.00 85.81 94 GLU A N 1
ATOM 704 C CA . GLU A 1 94 ? -0.205 5.417 1.753 1.00 85.81 94 GLU A CA 1
ATOM 705 C C . GLU A 1 94 ? -0.872 4.410 2.698 1.00 85.81 94 GLU A C 1
ATOM 707 O O . GLU A 1 94 ? -0.388 3.283 2.836 1.00 85.81 94 GLU A O 1
ATOM 712 N N . ASP A 1 95 ? -2.026 4.772 3.268 1.00 89.94 95 ASP A N 1
ATOM 713 C CA . ASP A 1 95 ? -2.833 3.894 4.122 1.00 89.94 95 ASP A CA 1
ATOM 714 C C . ASP A 1 95 ? -3.255 2.618 3.375 1.00 89.94 95 ASP A C 1
ATOM 716 O O . ASP A 1 95 ? -3.138 1.499 3.890 1.00 89.94 95 ASP A O 1
ATOM 720 N N . ALA A 1 96 ? -3.712 2.765 2.127 1.00 91.88 96 ALA A N 1
ATOM 721 C CA . ALA A 1 96 ? -4.115 1.634 1.304 1.00 91.88 96 ALA A CA 1
ATOM 722 C C . ALA A 1 96 ? -2.941 0.697 0.997 1.00 91.88 96 ALA A C 1
ATOM 724 O O . ALA A 1 96 ? -3.088 -0.529 1.050 1.00 91.88 96 ALA A O 1
ATOM 725 N N . LEU A 1 97 ? -1.766 1.254 0.702 1.00 91.56 97 LEU A N 1
ATOM 726 C CA . LEU A 1 97 ? -0.565 0.479 0.420 1.00 91.56 97 LEU A CA 1
ATOM 727 C C . LEU A 1 97 ? -0.042 -0.232 1.674 1.00 91.56 97 LEU A C 1
ATOM 729 O O . LEU A 1 97 ? 0.423 -1.368 1.573 1.00 91.56 97 LEU A O 1
ATOM 733 N N . ALA A 1 98 ? -0.139 0.391 2.851 1.00 93.94 98 ALA A N 1
ATOM 734 C CA . ALA A 1 98 ? 0.226 -0.235 4.119 1.00 93.94 98 ALA A CA 1
ATOM 735 C C . ALA A 1 98 ? -0.621 -1.492 4.393 1.00 93.94 98 ALA A C 1
ATOM 737 O O . ALA A 1 98 ? -0.071 -2.551 4.709 1.00 93.94 98 ALA A O 1
ATOM 738 N N . LEU A 1 99 ? -1.940 -1.412 4.180 1.00 96.94 99 LEU A N 1
ATOM 739 C CA . LEU A 1 99 ? -2.850 -2.559 4.292 1.00 96.94 99 LEU A CA 1
ATOM 740 C C . LEU A 1 99 ? -2.529 -3.654 3.264 1.00 96.94 99 LEU A C 1
ATOM 742 O O . LEU A 1 99 ? -2.443 -4.830 3.622 1.00 96.94 99 LEU A O 1
ATOM 746 N N . LEU A 1 100 ? -2.284 -3.280 2.004 1.00 96.69 100 LEU A N 1
ATOM 747 C CA . LEU A 1 100 ? -1.902 -4.227 0.952 1.00 96.69 100 LEU A CA 1
ATOM 748 C C . LEU A 1 100 ? -0.606 -4.972 1.302 1.00 96.69 100 LEU A C 1
ATOM 750 O O . LEU A 1 100 ? -0.537 -6.194 1.176 1.00 96.69 100 LEU A O 1
ATOM 754 N N . ARG A 1 101 ? 0.414 -4.253 1.782 1.00 95.69 101 ARG A N 1
ATOM 755 C CA . ARG A 1 101 ? 1.687 -4.848 2.215 1.00 95.69 101 ARG A CA 1
ATOM 756 C C . ARG A 1 101 ? 1.479 -5.840 3.357 1.00 95.69 101 ARG A C 1
ATOM 758 O O . ARG A 1 101 ? 1.990 -6.953 3.277 1.00 95.69 101 ARG A O 1
ATOM 765 N N . ALA A 1 102 ? 0.687 -5.486 4.370 1.00 97.25 102 ALA A N 1
ATOM 766 C CA . ALA A 1 102 ? 0.372 -6.395 5.472 1.00 97.25 102 ALA A CA 1
ATOM 767 C C . ALA A 1 102 ? -0.328 -7.679 4.983 1.00 97.25 102 ALA A C 1
ATOM 769 O O . ALA A 1 102 ? 0.012 -8.777 5.427 1.00 97.25 102 ALA A O 1
ATOM 770 N N . ALA A 1 103 ? -1.261 -7.566 4.029 1.00 98.00 103 ALA A N 1
ATOM 771 C CA . ALA A 1 103 ? -1.913 -8.721 3.409 1.00 98.00 103 ALA A CA 1
ATOM 772 C C . ALA A 1 103 ? -0.917 -9.633 2.673 1.00 98.00 103 ALA A C 1
ATOM 774 O O . ALA A 1 103 ? -0.939 -10.849 2.861 1.00 98.00 103 ALA A O 1
ATOM 775 N N . LEU A 1 104 ? -0.020 -9.050 1.870 1.00 97.50 104 LEU A N 1
ATOM 776 C CA . LEU A 1 104 ? 0.994 -9.793 1.117 1.00 97.50 104 LEU A CA 1
ATOM 777 C C . LEU A 1 104 ? 1.964 -10.537 2.039 1.00 97.50 104 LEU A C 1
ATOM 779 O O . LEU A 1 104 ? 2.234 -11.712 1.809 1.00 97.50 104 LEU A O 1
ATOM 783 N N . MET A 1 105 ? 2.429 -9.900 3.118 1.00 97.19 105 MET A N 1
ATOM 784 C CA . MET A 1 105 ? 3.315 -10.551 4.091 1.00 97.19 105 MET A CA 1
ATOM 785 C C . MET A 1 105 ? 2.661 -11.784 4.730 1.00 97.19 105 MET A C 1
ATOM 787 O O . MET A 1 105 ? 3.294 -12.835 4.836 1.00 97.19 105 MET A O 1
ATOM 791 N N . LEU A 1 106 ? 1.387 -11.675 5.125 1.00 97.75 106 LEU A N 1
ATOM 792 C CA . LEU A 1 106 ? 0.623 -12.796 5.681 1.00 97.75 106 LEU A CA 1
ATOM 793 C C . LEU A 1 106 ? 0.423 -13.912 4.648 1.00 97.75 106 LEU A C 1
ATOM 795 O O . LEU A 1 106 ? 0.599 -15.087 4.976 1.00 97.75 106 LEU A O 1
ATOM 799 N N . ALA A 1 107 ? 0.082 -13.550 3.408 1.00 97.44 107 ALA A N 1
ATOM 800 C CA . ALA A 1 107 ? -0.134 -14.500 2.321 1.00 97.44 107 ALA A CA 1
ATOM 801 C C . ALA A 1 107 ? 1.148 -15.270 1.987 1.00 97.44 107 ALA A C 1
ATOM 803 O O . ALA A 1 107 ? 1.126 -16.496 1.923 1.00 97.44 107 ALA A O 1
ATOM 804 N N . GLU A 1 108 ? 2.276 -14.571 1.855 1.00 97.00 108 GLU A N 1
ATOM 805 C CA . GLU A 1 108 ? 3.572 -15.189 1.586 1.00 97.00 108 GLU A CA 1
ATOM 806 C C . GLU A 1 108 ? 4.027 -16.119 2.710 1.00 97.00 108 GLU A C 1
ATOM 808 O O . GLU A 1 108 ? 4.525 -17.213 2.439 1.00 97.00 108 GLU A O 1
ATOM 813 N N . ALA A 1 109 ? 3.884 -15.697 3.969 1.00 96.38 109 ALA A N 1
ATOM 814 C CA . ALA A 1 109 ? 4.262 -16.520 5.111 1.00 96.38 109 ALA A CA 1
ATOM 815 C C . ALA A 1 109 ? 3.416 -17.798 5.190 1.00 96.38 109 ALA A C 1
ATOM 817 O O . ALA A 1 109 ? 3.944 -18.879 5.462 1.00 96.38 109 ALA A O 1
ATOM 818 N N . LYS A 1 110 ? 2.112 -17.682 4.909 1.00 95.75 110 LYS A N 1
ATOM 819 C CA . LYS A 1 110 ? 1.193 -18.817 4.828 1.00 95.75 110 LYS A CA 1
ATOM 820 C C . LYS A 1 110 ? 1.563 -19.762 3.682 1.00 95.75 110 LYS A C 1
ATOM 822 O O . LYS A 1 110 ? 1.716 -20.955 3.926 1.00 95.75 110 LYS A O 1
ATOM 827 N N . ASP A 1 111 ? 1.718 -19.241 2.467 1.00 96.56 111 ASP A N 1
ATOM 828 C CA . ASP A 1 111 ? 1.991 -20.025 1.254 1.00 96.56 111 ASP A CA 1
ATOM 829 C C . ASP A 1 111 ? 3.313 -20.798 1.357 1.00 96.56 111 ASP A C 1
ATOM 831 O O . ASP A 1 111 ? 3.381 -21.996 1.086 1.00 96.56 111 ASP A O 1
ATOM 835 N N . LYS A 1 112 ? 4.354 -20.145 1.887 1.00 96.00 112 LYS A N 1
ATOM 836 C CA . LYS A 1 112 ? 5.667 -20.762 2.131 1.00 96.00 112 LYS A CA 1
ATOM 837 C C . LYS A 1 112 ? 5.703 -21.648 3.380 1.00 96.00 112 LYS A C 1
ATOM 839 O O . LYS A 1 112 ? 6.735 -22.258 3.653 1.00 96.00 112 LYS A O 1
ATOM 844 N N . ASN A 1 113 ? 4.611 -21.713 4.147 1.00 95.69 113 ASN A N 1
ATOM 845 C CA . ASN A 1 113 ? 4.537 -22.402 5.435 1.00 95.69 113 ASN A CA 1
ATOM 846 C C . ASN A 1 113 ? 5.662 -21.971 6.410 1.00 95.69 113 ASN A C 1
ATOM 848 O O . ASN A 1 113 ? 6.186 -22.776 7.185 1.00 95.69 113 ASN A O 1
ATOM 852 N N . ASP A 1 114 ? 6.053 -20.694 6.358 1.00 96.50 114 ASP A N 1
ATOM 853 C C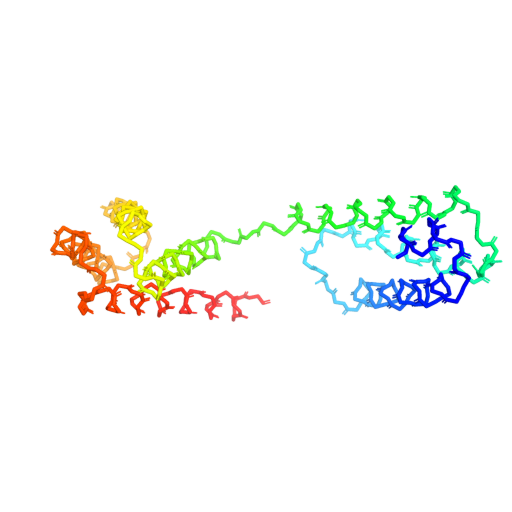A . ASP A 1 114 ? 7.181 -20.132 7.104 1.00 96.50 114 ASP A CA 1
ATOM 854 C C . ASP A 1 114 ? 6.698 -19.511 8.418 1.00 96.50 114 ASP A C 1
ATOM 856 O O . ASP A 1 114 ? 6.156 -18.406 8.467 1.00 96.50 114 ASP A O 1
ATOM 860 N N . LYS A 1 115 ? 6.921 -20.237 9.516 1.00 96.12 115 LYS A N 1
ATOM 861 C CA . LYS A 1 115 ? 6.494 -19.828 10.860 1.00 96.12 115 LYS A CA 1
ATOM 862 C C . LYS A 1 115 ? 7.191 -18.560 11.345 1.00 96.12 115 LYS A C 1
ATOM 864 O O . LYS A 1 115 ? 6.576 -17.787 12.072 1.00 96.12 115 LYS A O 1
ATOM 869 N N . SER A 1 116 ? 8.456 -18.355 10.976 1.00 95.12 116 SER A N 1
ATOM 870 C CA . SER A 1 116 ? 9.216 -17.182 11.420 1.00 95.12 116 SER A CA 1
ATOM 871 C C . SER A 1 116 ? 8.685 -15.930 10.735 1.00 95.12 116 SER A C 1
ATOM 873 O O . SER A 1 116 ? 8.361 -14.950 11.404 1.00 95.12 116 SER A O 1
ATOM 875 N N . ARG A 1 117 ? 8.512 -15.997 9.409 1.00 94.81 117 ARG A N 1
ATOM 876 C CA . ARG A 1 117 ? 7.889 -14.911 8.640 1.00 94.81 117 ARG A CA 1
ATOM 877 C C . ARG A 1 117 ? 6.442 -14.675 9.045 1.00 94.81 117 ARG A C 1
ATOM 879 O O . ARG A 1 117 ? 5.990 -13.539 8.998 1.00 94.81 117 ARG A O 1
ATOM 886 N N . LEU A 1 118 ? 5.716 -15.715 9.458 1.00 97.56 118 LEU A N 1
ATOM 887 C CA . LEU A 1 118 ? 4.341 -15.551 9.921 1.00 97.56 118 LEU A CA 1
ATOM 888 C C . LEU A 1 118 ? 4.278 -14.691 11.182 1.00 97.56 118 LEU A C 1
ATOM 890 O O . LEU A 1 118 ? 3.443 -13.798 11.250 1.00 97.56 118 LEU A O 1
ATOM 894 N N . VAL A 1 119 ? 5.159 -14.925 12.158 1.00 96.62 119 VAL A N 1
ATOM 895 C CA . VAL A 1 119 ? 5.207 -14.108 13.383 1.00 96.62 119 VAL A CA 1
ATOM 896 C C . VAL A 1 119 ? 5.501 -12.649 13.048 1.00 96.62 119 VAL A C 1
ATOM 898 O O . VAL A 1 119 ? 4.822 -11.757 13.550 1.00 96.62 119 VAL A O 1
ATOM 901 N N . GLU A 1 120 ? 6.467 -12.403 12.164 1.00 96.88 120 GLU A N 1
ATOM 902 C CA . GLU A 1 120 ? 6.786 -11.055 11.688 1.00 96.88 120 GLU A CA 1
ATOM 903 C C . GLU A 1 120 ? 5.586 -10.399 10.986 1.00 96.88 120 GLU A C 1
ATOM 905 O O . GLU A 1 120 ? 5.192 -9.287 11.331 1.00 96.88 120 GLU A O 1
ATOM 910 N N . ALA A 1 121 ? 4.942 -11.110 10.057 1.00 97.56 121 ALA A N 1
ATOM 911 C CA . ALA A 1 121 ? 3.776 -10.619 9.330 1.00 97.56 121 ALA A CA 1
ATOM 912 C C . ALA A 1 121 ? 2.586 -10.316 10.257 1.00 97.56 121 ALA A C 1
ATOM 914 O O . ALA A 1 121 ? 1.911 -9.299 10.090 1.00 97.56 121 ALA A O 1
ATOM 915 N N . LEU A 1 122 ? 2.336 -11.170 11.253 1.00 98.00 122 LEU A N 1
ATOM 916 C CA . LEU A 1 122 ? 1.281 -10.974 12.248 1.00 98.00 122 LEU A CA 1
ATOM 917 C C . LEU A 1 122 ? 1.560 -9.778 13.162 1.00 98.00 122 LEU A C 1
ATOM 919 O O . LEU A 1 122 ? 0.622 -9.043 13.479 1.00 98.00 122 LEU A O 1
ATOM 923 N N . ASN A 1 123 ? 2.819 -9.565 13.554 1.00 96.94 123 ASN A N 1
ATOM 924 C CA . ASN A 1 123 ? 3.228 -8.396 14.331 1.00 96.94 123 ASN A CA 1
ATOM 925 C C . ASN A 1 123 ? 3.058 -7.111 13.519 1.00 96.94 123 ASN A C 1
ATOM 927 O O . ASN A 1 123 ? 2.380 -6.200 13.986 1.00 96.94 123 ASN A O 1
ATOM 931 N N . ASN A 1 124 ? 3.553 -7.072 12.278 1.00 97.12 124 ASN A N 1
ATOM 932 C CA . ASN A 1 124 ? 3.385 -5.914 11.394 1.00 97.12 124 ASN A CA 1
ATOM 933 C C . ASN A 1 124 ? 1.902 -5.587 11.166 1.00 97.12 124 ASN A C 1
ATOM 935 O O . ASN A 1 124 ? 1.491 -4.430 11.237 1.00 97.12 124 ASN A O 1
ATOM 939 N N . ASN A 1 125 ? 1.069 -6.610 10.950 1.00 97.62 125 ASN A N 1
ATOM 940 C CA . ASN A 1 125 ? -0.374 -6.430 10.833 1.00 97.62 125 ASN A CA 1
ATOM 941 C C . ASN A 1 125 ? -0.997 -5.884 12.135 1.00 97.62 125 ASN A C 1
ATOM 943 O O . ASN A 1 125 ? -1.820 -4.972 12.097 1.00 97.62 125 ASN A O 1
ATOM 947 N N . MET A 1 126 ? -0.604 -6.411 13.295 1.00 97.25 126 MET A N 1
ATOM 948 C CA . MET A 1 126 ? -1.101 -5.957 14.596 1.00 97.25 126 MET A CA 1
ATOM 949 C C . MET A 1 126 ? -0.700 -4.509 14.905 1.00 97.25 126 MET A C 1
ATOM 951 O O . MET A 1 126 ? -1.524 -3.742 15.409 1.00 97.25 126 MET A O 1
ATOM 955 N N . GLU A 1 127 ? 0.536 -4.121 14.598 1.00 97.31 127 GLU A N 1
ATOM 956 C CA . GLU A 1 127 ? 1.035 -2.753 14.761 1.00 97.31 127 GLU A CA 1
ATOM 957 C C . GLU A 1 127 ? 0.263 -1.777 13.875 1.00 97.31 127 GLU A C 1
ATOM 959 O O . GLU A 1 127 ? -0.230 -0.763 14.374 1.00 97.31 127 GLU A O 1
ATOM 964 N N . LEU A 1 128 ? 0.055 -2.127 12.600 1.00 96.56 128 LEU A N 1
ATOM 965 C CA . LEU A 1 128 ? -0.759 -1.339 11.674 1.00 96.56 128 LEU A CA 1
ATOM 966 C C . LEU A 1 128 ? -2.169 -1.103 12.235 1.00 96.56 128 LEU A C 1
ATOM 968 O O . LEU A 1 128 ? -2.620 0.038 12.342 1.00 96.56 128 LEU A O 1
ATOM 972 N N . TRP A 1 129 ? -2.852 -2.166 12.665 1.00 97.75 129 TRP A N 1
ATOM 973 C CA . TRP A 1 129 ? -4.203 -2.067 13.225 1.00 97.75 129 TRP A CA 1
ATOM 974 C C . TRP A 1 129 ? -4.256 -1.319 14.564 1.00 97.75 129 TRP A C 1
ATOM 976 O O . TRP A 1 129 ? -5.232 -0.615 14.840 1.00 97.75 129 TRP A O 1
ATOM 986 N N . THR A 1 130 ? -3.201 -1.402 15.375 1.00 96.44 130 THR A N 1
ATOM 987 C CA . THR A 1 130 ? -3.057 -0.607 16.605 1.00 96.44 130 THR A CA 1
ATOM 988 C C . THR A 1 130 ? -2.895 0.880 16.287 1.00 96.44 130 THR A C 1
ATOM 990 O O . THR A 1 130 ? -3.530 1.722 16.931 1.00 96.44 130 THR A O 1
ATOM 993 N N . GLY A 1 131 ? -2.105 1.212 15.263 1.00 94.50 131 GLY A N 1
ATOM 994 C CA . GLY A 1 131 ? -1.955 2.571 14.744 1.00 94.50 131 GLY A CA 1
ATOM 995 C C . GLY A 1 131 ? -3.285 3.138 14.248 1.00 94.50 131 GLY A C 1
ATOM 996 O O . GLY A 1 131 ? -3.720 4.187 14.726 1.00 94.50 131 GLY A O 1
ATOM 997 N N . ILE A 1 132 ? -3.990 2.390 13.390 1.00 93.25 132 ILE A N 1
ATOM 998 C CA . ILE A 1 132 ? -5.327 2.751 12.889 1.00 93.25 132 ILE A CA 1
ATOM 999 C C . ILE A 1 132 ? -6.279 3.012 14.057 1.00 93.25 132 ILE A C 1
ATOM 1001 O O . ILE A 1 132 ? -6.897 4.075 14.123 1.00 93.25 132 ILE A O 1
ATOM 1005 N N . LYS A 1 133 ? -6.369 2.082 15.019 1.00 95.38 133 LYS A N 1
ATOM 1006 C CA . LYS A 1 133 ? -7.234 2.233 16.196 1.00 95.38 133 LYS A CA 1
ATOM 1007 C C . LYS A 1 133 ? -6.909 3.502 16.976 1.00 95.38 133 LYS A C 1
ATOM 1009 O O . LYS A 1 133 ? -7.825 4.215 17.382 1.00 95.38 133 LYS A O 1
ATOM 1014 N N . THR A 1 134 ? -5.626 3.780 17.184 1.00 93.94 134 THR A N 1
ATOM 1015 C CA . THR A 1 134 ? -5.162 4.961 17.921 1.00 93.94 134 THR A CA 1
ATOM 1016 C C . THR A 1 134 ? -5.594 6.249 17.223 1.00 93.94 134 THR A C 1
ATOM 1018 O O . THR A 1 134 ? -6.172 7.123 17.870 1.00 93.94 134 THR A O 1
ATOM 1021 N N . LEU A 1 135 ? -5.399 6.334 15.904 1.00 91.25 135 LEU A N 1
ATOM 1022 C CA . LEU A 1 135 ? -5.788 7.494 15.100 1.00 91.25 135 LEU A CA 1
ATOM 1023 C C . LEU A 1 135 ? -7.30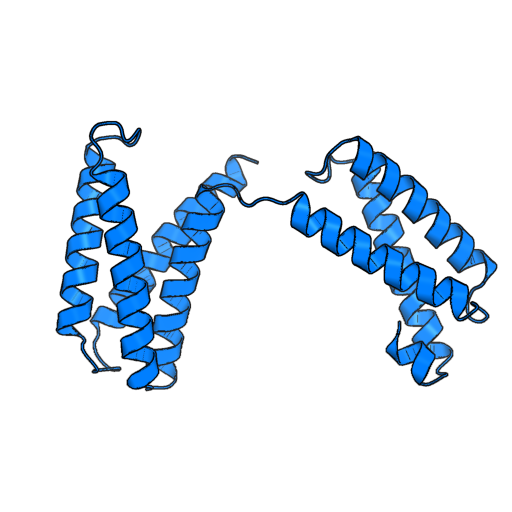3 7.719 15.122 1.00 91.25 135 LEU A C 1
ATOM 1025 O O . LEU A 1 135 ? -7.768 8.807 15.470 1.00 91.25 135 LEU A O 1
ATOM 1029 N N . VAL A 1 136 ? -8.096 6.685 14.825 1.00 92.00 136 VAL A N 1
ATOM 1030 C CA . VAL A 1 136 ? -9.559 6.833 14.736 1.00 92.00 136 VAL A CA 1
ATOM 1031 C C . VAL A 1 136 ? -10.237 6.995 16.097 1.00 92.00 136 VAL A C 1
ATOM 1033 O O . VAL A 1 136 ? -11.358 7.494 16.160 1.00 92.00 136 VAL A O 1
ATOM 1036 N N . SER A 1 137 ? -9.574 6.623 17.195 1.00 90.75 137 SER A N 1
ATOM 1037 C CA . SER A 1 137 ? -10.090 6.842 18.555 1.00 90.75 137 SER A CA 1
ATOM 1038 C C . SER A 1 137 ? -9.988 8.304 19.006 1.00 90.75 137 SER A C 1
ATOM 1040 O O . SER A 1 137 ? -10.594 8.680 20.013 1.00 90.75 137 SER A O 1
ATOM 1042 N N . ALA A 1 138 ? -9.254 9.157 18.281 1.00 89.75 138 ALA A N 1
ATOM 1043 C CA . ALA A 1 138 ? -9.163 10.575 18.600 1.00 89.75 138 ALA A CA 1
ATOM 1044 C C . ALA A 1 138 ? -10.538 11.261 18.484 1.00 89.75 138 ALA A C 1
ATOM 1046 O O . ALA A 1 138 ? -11.247 11.142 17.480 1.00 89.75 138 ALA A O 1
ATOM 1047 N N . LYS A 1 139 ? -10.920 12.041 19.506 1.00 81.00 139 LYS A N 1
ATOM 1048 C CA . LYS A 1 139 ? -12.216 12.754 19.531 1.00 81.00 139 LYS A CA 1
ATOM 1049 C C . LYS A 1 139 ? -12.390 13.703 18.343 1.00 81.00 139 LYS A C 1
ATOM 1051 O O . LYS A 1 139 ? -13.506 13.882 17.869 1.00 81.00 139 LYS A O 1
ATOM 1056 N N . THR A 1 140 ? -11.288 14.277 17.872 1.00 85.56 140 THR A N 1
ATOM 1057 C CA . THR A 1 140 ? -11.221 15.226 16.755 1.00 85.56 140 THR A CA 1
ATOM 1058 C C . THR A 1 140 ? -11.186 14.553 15.383 1.00 85.56 140 THR A C 1
ATOM 1060 O O . THR A 1 140 ? -11.170 15.257 14.377 1.00 85.56 140 THR A O 1
ATOM 1063 N N . HIS A 1 141 ? -11.172 13.216 15.309 1.00 84.38 141 HIS A N 1
ATOM 1064 C CA . HIS A 1 141 ? -11.048 12.515 14.035 1.00 84.38 141 HIS A CA 1
ATOM 1065 C C . HIS A 1 141 ? -12.276 12.773 13.137 1.00 84.38 141 HIS A C 1
ATOM 1067 O O . HIS A 1 141 ? -13.406 12.556 13.602 1.00 84.38 141 HIS A O 1
ATOM 1073 N N . PRO A 1 142 ? -12.079 13.169 11.861 1.00 84.88 142 PRO A N 1
ATOM 1074 C CA . PRO A 1 142 ? -13.144 13.663 10.979 1.00 84.88 142 PRO A CA 1
ATOM 1075 C C . PRO A 1 142 ? -14.135 12.584 10.519 1.00 84.88 142 PRO A C 1
ATOM 1077 O O . PRO A 1 142 ? -15.205 12.904 10.007 1.00 84.88 142 PRO A O 1
ATOM 1080 N N . LEU A 1 143 ? -13.804 11.302 10.698 1.00 87.25 143 LEU A N 1
ATOM 1081 C CA . LEU A 1 143 ? -14.693 10.198 10.332 1.00 87.25 143 LEU A CA 1
ATOM 1082 C C . LEU A 1 143 ? -15.976 10.178 11.172 1.00 87.25 143 LEU A C 1
ATOM 1084 O O . LEU A 1 143 ? -15.964 10.399 12.389 1.00 87.25 143 LEU A O 1
ATOM 1088 N N . ALA A 1 144 ? -17.077 9.812 10.513 1.00 89.50 144 ALA A N 1
ATOM 1089 C CA . ALA A 1 144 ? -18.363 9.578 11.153 1.00 89.50 144 ALA A CA 1
ATOM 1090 C C . ALA A 1 144 ? -18.252 8.504 12.247 1.00 89.50 144 ALA A C 1
ATOM 1092 O O . ALA A 1 144 ? -17.498 7.537 12.117 1.00 89.50 144 ALA A O 1
ATOM 1093 N N . LYS A 1 145 ? -19.031 8.661 13.326 1.00 89.50 145 LYS A N 1
ATOM 1094 C CA . LYS A 1 145 ? -18.988 7.777 14.503 1.00 89.50 145 LYS A CA 1
ATOM 1095 C C . LYS A 1 145 ? -19.116 6.296 14.136 1.00 89.50 145 LYS A C 1
ATOM 1097 O O . LYS A 1 145 ? -18.347 5.490 14.636 1.00 89.50 145 LYS A O 1
ATOM 1102 N N . GLU A 1 146 ? -20.038 5.955 13.243 1.00 90.56 146 GLU A N 1
ATOM 1103 C CA . GLU A 1 146 ? -20.265 4.569 12.823 1.00 90.56 146 GLU A CA 1
ATOM 1104 C C . GLU A 1 146 ? -19.037 3.947 12.140 1.00 90.56 146 GLU A C 1
ATOM 1106 O O . GLU A 1 146 ? -18.657 2.822 12.455 1.00 90.56 146 GLU A O 1
ATOM 1111 N N . ILE A 1 147 ? -18.362 4.704 11.269 1.00 90.06 147 ILE A N 1
ATOM 1112 C CA . ILE A 1 147 ? -17.134 4.251 10.604 1.00 90.06 147 ILE A CA 1
ATOM 1113 C C . ILE A 1 147 ? -16.014 4.051 11.627 1.00 90.06 147 ILE A C 1
ATOM 1115 O O . ILE A 1 147 ? -15.325 3.035 11.586 1.00 90.06 147 ILE A O 1
ATOM 1119 N N . LYS A 1 148 ? -15.868 4.978 12.583 1.00 91.06 148 LYS A N 1
ATOM 1120 C CA . LYS A 1 148 ? -14.888 4.848 13.674 1.00 91.06 148 LYS A CA 1
ATOM 1121 C C . LYS A 1 148 ? -15.153 3.601 14.513 1.00 91.06 148 LYS A C 1
ATOM 1123 O O . LYS A 1 148 ? -14.239 2.813 14.727 1.00 91.06 148 LYS A O 1
ATOM 1128 N N . ASP A 1 149 ? -16.401 3.390 14.924 1.00 93.19 149 ASP A N 1
ATOM 1129 C CA . ASP A 1 149 ? -16.804 2.227 15.718 1.00 93.19 149 ASP A CA 1
ATOM 1130 C C . ASP A 1 149 ? -16.522 0.913 14.962 1.00 93.19 149 ASP A C 1
ATOM 1132 O O . ASP A 1 149 ? -16.041 -0.053 15.555 1.00 93.19 149 ASP A O 1
ATOM 1136 N N . ASN A 1 150 ? -16.759 0.874 13.647 1.00 94.19 150 ASN A N 1
ATOM 1137 C CA . ASN A 1 150 ? -16.457 -0.294 12.815 1.00 94.19 150 ASN A CA 1
ATOM 1138 C C . ASN A 1 150 ? -14.949 -0.555 12.688 1.00 94.19 150 ASN A C 1
ATOM 1140 O O . ASN A 1 150 ? -14.520 -1.695 12.866 1.00 94.19 150 ASN A O 1
ATOM 1144 N N . LEU A 1 151 ? -14.137 0.479 12.449 1.00 94.25 151 LEU A N 1
ATOM 1145 C CA . LEU A 1 151 ? -12.676 0.350 12.375 1.00 94.25 151 LEU A CA 1
ATOM 1146 C C . LEU A 1 151 ? -12.069 -0.094 13.711 1.00 94.25 151 LEU A C 1
ATOM 1148 O O . LEU A 1 151 ? -11.179 -0.939 13.727 1.00 94.25 151 LEU A O 1
ATOM 1152 N N . ILE A 1 152 ? -12.588 0.408 14.834 1.00 95.94 152 ILE A N 1
ATOM 1153 C CA . ILE A 1 152 ? -12.164 -0.019 16.173 1.00 95.94 152 ILE A CA 1
ATOM 1154 C C . ILE A 1 152 ? -12.469 -1.506 16.390 1.00 95.94 152 ILE A C 1
ATOM 1156 O O . ILE A 1 152 ? -11.598 -2.245 16.846 1.00 95.94 152 ILE A O 1
ATOM 1160 N N . ARG A 1 153 ? -13.669 -1.974 16.014 1.00 97.12 153 ARG A N 1
ATOM 1161 C CA . ARG A 1 153 ? -14.030 -3.401 16.114 1.00 97.12 153 ARG A CA 1
ATOM 1162 C C . ARG A 1 153 ? -13.134 -4.285 15.251 1.00 97.12 153 ARG A C 1
ATOM 1164 O O . ARG A 1 153 ? -12.744 -5.361 15.698 1.00 97.12 153 ARG A O 1
ATOM 1171 N N . LEU A 1 154 ? -12.808 -3.845 14.035 1.00 96.75 154 LEU A N 1
ATOM 1172 C CA . LEU A 1 154 ? -11.894 -4.567 13.148 1.00 96.75 154 LEU A CA 1
ATOM 1173 C C . LEU A 1 154 ? -10.475 -4.615 13.718 1.00 96.75 154 LEU A C 1
ATOM 1175 O O . LEU A 1 154 ? -9.857 -5.676 13.691 1.00 96.75 154 LEU A O 1
ATOM 1179 N N . ALA A 1 155 ? -9.992 -3.520 14.305 1.00 97.00 155 ALA A N 1
ATOM 1180 C CA . ALA A 1 155 ? -8.699 -3.500 14.978 1.00 97.00 155 ALA A CA 1
ATOM 1181 C C . ALA A 1 155 ? -8.657 -4.483 16.156 1.00 97.00 155 ALA A C 1
ATOM 1183 O O . ALA A 1 155 ? -7.736 -5.291 16.250 1.00 97.00 155 ALA A O 1
ATOM 1184 N N . ASP A 1 156 ? -9.682 -4.476 17.014 1.00 97.38 156 ASP A N 1
ATOM 1185 C CA . ASP A 1 156 ? -9.786 -5.407 18.145 1.00 97.38 156 ASP A CA 1
ATOM 1186 C C . ASP A 1 156 ? -9.843 -6.866 17.690 1.00 97.38 156 ASP A C 1
ATOM 1188 O O . ASP A 1 156 ? -9.186 -7.734 18.270 1.00 97.38 156 ASP A O 1
ATOM 1192 N N . PHE A 1 157 ? -10.595 -7.138 16.623 1.00 97.31 157 PHE A N 1
ATOM 1193 C CA . PHE A 1 157 ? -10.631 -8.452 15.995 1.00 97.31 157 PHE A CA 1
ATOM 1194 C C . PHE A 1 157 ? -9.250 -8.864 15.467 1.00 97.31 157 PHE A C 1
ATOM 1196 O O . PHE A 1 157 ? -8.799 -9.969 15.760 1.00 97.31 157 PHE A O 1
ATOM 1203 N N . SER A 1 158 ? -8.575 -7.978 14.732 1.00 96.19 158 SER A N 1
ATOM 1204 C CA . SER A 1 158 ? -7.269 -8.225 14.116 1.00 96.19 158 SER A CA 1
ATOM 1205 C C . SER A 1 158 ? -6.204 -8.548 15.166 1.00 96.19 158 SER A C 1
ATOM 1207 O O . SER A 1 158 ? -5.568 -9.600 15.103 1.00 96.19 158 SER A O 1
ATOM 1209 N N . ILE A 1 159 ? -6.106 -7.718 16.211 1.00 95.88 159 ILE A N 1
ATOM 1210 C CA . ILE A 1 159 ? -5.187 -7.913 17.341 1.00 95.88 159 ILE A CA 1
ATOM 1211 C C . ILE A 1 159 ? -5.476 -9.244 18.045 1.00 95.88 159 ILE A C 1
ATOM 1213 O O . ILE A 1 159 ? -4.568 -10.042 18.277 1.00 95.88 159 ILE A O 1
ATOM 1217 N N . LYS A 1 160 ? -6.750 -9.532 18.350 1.00 96.81 160 LYS A N 1
ATOM 1218 C CA . LYS A 1 160 ? -7.143 -10.795 18.988 1.00 96.81 160 LYS A CA 1
ATOM 1219 C C . LYS A 1 160 ? -6.749 -12.005 18.137 1.00 96.81 160 LYS A C 1
ATOM 1221 O O . LYS A 1 160 ? -6.203 -12.969 18.667 1.00 96.81 160 LYS A O 1
ATOM 1226 N N . LYS A 1 161 ? -7.006 -11.960 16.825 1.00 95.88 161 LYS A N 1
ATOM 1227 C CA . LYS A 1 161 ? -6.653 -13.051 15.909 1.00 95.88 161 LYS A CA 1
ATOM 1228 C C . LYS A 1 161 ? -5.150 -13.247 15.779 1.00 95.88 161 LYS A C 1
ATOM 1230 O O . LYS A 1 161 ? -4.732 -14.399 15.723 1.00 95.88 161 LYS A O 1
ATOM 1235 N N . THR A 1 162 ? -4.348 -12.184 15.811 1.00 93.50 162 THR A N 1
ATOM 1236 C CA . THR A 1 162 ? -2.883 -12.301 15.844 1.00 93.50 162 THR A CA 1
ATOM 1237 C C . THR A 1 162 ? -2.415 -13.206 16.988 1.00 93.50 162 THR A C 1
ATOM 1239 O O . THR A 1 162 ? -1.655 -14.146 16.751 1.00 93.50 162 THR A O 1
ATOM 1242 N N . PHE A 1 163 ? -2.930 -13.002 18.205 1.00 93.19 163 PHE A N 1
ATOM 1243 C CA . PHE A 1 163 ? -2.571 -13.842 19.353 1.00 93.19 163 PHE A CA 1
ATOM 1244 C C . PHE A 1 163 ? -3.109 -15.277 19.258 1.00 93.19 163 PHE A C 1
ATOM 1246 O O . PHE A 1 163 ? -2.436 -16.203 19.703 1.00 93.19 163 PHE A O 1
ATOM 1253 N N . GLU A 1 164 ? -4.295 -15.484 18.675 1.00 94.69 164 GLU A N 1
ATOM 1254 C CA . GLU A 1 164 ? -4.867 -16.828 18.481 1.00 94.69 164 GLU A CA 1
ATOM 1255 C C . GLU A 1 164 ? -4.102 -17.660 17.438 1.00 94.69 164 GLU A C 1
ATOM 1257 O O . GLU A 1 164 ? -3.941 -18.867 17.615 1.00 94.69 164 GLU A O 1
ATOM 1262 N N . ILE A 1 165 ? -3.628 -17.032 16.355 1.00 94.56 165 ILE A N 1
ATOM 1263 C CA . ILE A 1 165 ? -2.883 -17.713 15.286 1.00 94.56 165 ILE A CA 1
ATOM 1264 C C . ILE A 1 165 ? -1.514 -18.177 15.798 1.00 94.56 165 ILE A C 1
ATOM 1266 O O . ILE A 1 165 ? -1.100 -19.310 15.531 1.00 94.56 165 ILE A O 1
ATOM 1270 N N . GLY A 1 166 ? -0.800 -17.305 16.519 1.00 90.31 166 GLY A N 1
ATOM 1271 C CA . GLY A 1 166 ? 0.551 -17.576 17.005 1.00 90.31 166 GLY A CA 1
ATOM 1272 C C . GLY A 1 166 ? 1.500 -17.948 15.862 1.00 90.31 166 GLY A C 1
ATOM 1273 O O . GLY A 1 166 ? 1.823 -17.124 15.015 1.00 90.31 166 GLY A O 1
ATOM 1274 N N . THR A 1 167 ? 1.946 -19.206 15.826 1.00 90.25 167 THR A N 1
ATOM 1275 C CA . THR A 1 167 ? 2.851 -19.733 14.784 1.00 90.25 167 THR A CA 1
ATOM 1276 C C . THR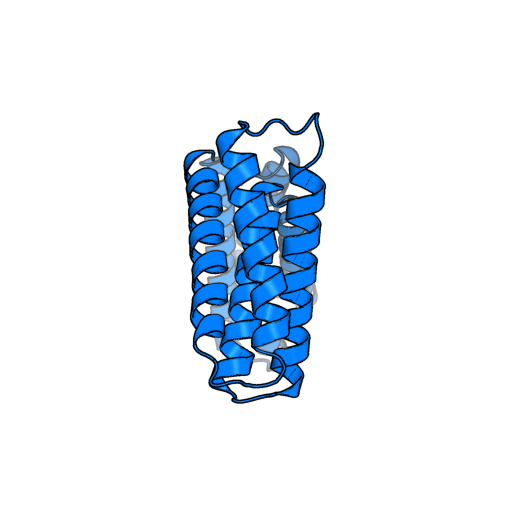 A 1 167 ? 2.186 -20.760 13.861 1.00 90.25 167 THR A C 1
ATOM 1278 O O . THR A 1 167 ? 2.868 -21.443 13.093 1.00 90.25 167 THR A O 1
ATOM 1281 N N . ASN A 1 168 ? 0.857 -20.904 13.933 1.00 93.00 168 ASN A N 1
ATOM 1282 C CA . ASN A 1 168 ? 0.109 -21.865 13.129 1.00 93.00 168 ASN A CA 1
ATOM 1283 C C . ASN A 1 168 ? -0.220 -21.299 11.738 1.00 93.00 168 ASN A C 1
ATOM 1285 O O . ASN A 1 168 ? -1.245 -20.656 11.534 1.00 93.00 168 ASN A O 1
ATOM 1289 N N . THR A 1 169 ? 0.625 -21.610 10.763 1.00 89.38 169 THR A N 1
ATOM 1290 C CA . THR A 1 169 ? 0.481 -21.256 9.338 1.00 89.38 169 THR A CA 1
ATOM 1291 C C . THR A 1 169 ? -0.775 -21.813 8.665 1.00 89.38 169 THR A C 1
ATOM 1293 O O . THR A 1 169 ? -1.225 -21.251 7.673 1.00 89.38 169 THR A O 1
ATOM 1296 N N . ALA A 1 170 ? -1.388 -22.870 9.201 1.00 91.69 170 ALA A N 1
ATOM 1297 C CA . ALA A 1 170 ? -2.631 -23.437 8.673 1.00 91.69 170 ALA A CA 1
ATOM 1298 C C . ALA A 1 170 ? -3.896 -22.822 9.306 1.00 91.69 170 ALA A C 1
ATOM 1300 O O . ALA A 1 170 ? -5.010 -23.281 9.051 1.00 91.69 170 ALA A O 1
ATOM 1301 N N . HIS A 1 171 ? -3.753 -21.811 10.168 1.00 94.50 171 HIS A N 1
ATOM 1302 C CA . HIS A 1 171 ? -4.882 -21.237 10.885 1.00 94.50 171 HIS A CA 1
ATOM 1303 C C . HIS A 1 171 ? -5.802 -20.440 9.945 1.00 94.50 171 HIS A C 1
ATOM 1305 O O . HIS A 1 171 ? -5.391 -19.447 9.347 1.00 94.50 171 HIS A O 1
ATOM 1311 N N . ALA A 1 172 ? -7.085 -20.811 9.877 1.00 92.00 172 ALA A N 1
ATOM 1312 C CA . ALA A 1 172 ? -8.062 -20.209 8.957 1.00 92.00 172 ALA A CA 1
ATOM 1313 C C . ALA A 1 172 ? -8.245 -18.686 9.131 1.00 92.00 172 ALA A C 1
ATOM 1315 O O . ALA A 1 172 ? -8.602 -17.978 8.191 1.00 92.00 172 ALA A O 1
ATOM 1316 N N . ALA A 1 173 ? -7.975 -18.153 10.328 1.00 94.81 173 ALA A N 1
ATOM 1317 C CA . ALA A 1 173 ? -8.041 -16.709 10.561 1.00 94.81 173 ALA A CA 1
ATOM 1318 C C . ALA A 1 173 ? -6.999 -15.908 9.757 1.00 94.81 173 ALA A C 1
ATOM 1320 O O . ALA A 1 173 ? -7.231 -14.724 9.538 1.00 94.81 173 ALA A O 1
ATOM 1321 N N . ILE A 1 174 ? -5.908 -16.524 9.277 1.00 97.00 174 ILE A N 1
ATOM 1322 C CA . ILE A 1 174 ? -4.921 -15.836 8.428 1.00 97.00 174 ILE A CA 1
ATOM 1323 C C . ILE A 1 174 ? -5.594 -15.317 7.151 1.00 97.00 174 ILE A C 1
ATOM 1325 O O . ILE A 1 174 ? -5.453 -14.143 6.823 1.00 97.00 174 ILE A O 1
ATOM 1329 N N . ASP A 1 175 ? -6.410 -16.144 6.490 1.00 97.50 175 ASP A N 1
ATOM 1330 C CA . ASP A 1 175 ? -7.158 -15.731 5.292 1.00 97.50 175 ASP A CA 1
ATOM 1331 C C . ASP A 1 175 ? -8.158 -14.618 5.591 1.00 97.50 175 ASP A C 1
ATOM 1333 O O . ASP A 1 175 ? -8.389 -13.734 4.771 1.00 97.50 175 ASP A O 1
ATOM 1337 N N . THR A 1 176 ? -8.736 -14.632 6.793 1.00 97.25 176 THR A N 1
ATOM 1338 C CA . THR A 1 176 ? -9.647 -13.567 7.219 1.00 97.25 176 THR A CA 1
ATOM 1339 C C . THR A 1 176 ? -8.907 -12.236 7.355 1.00 97.25 176 THR A C 1
ATOM 1341 O O . THR A 1 176 ? -9.403 -11.223 6.871 1.00 97.25 176 THR A O 1
ATOM 1344 N N . LEU A 1 177 ? -7.714 -12.228 7.962 1.00 97.75 177 LEU A N 1
ATOM 1345 C CA . LEU A 1 177 ? -6.892 -11.019 8.092 1.00 97.75 177 LEU A CA 1
ATOM 1346 C C . LEU A 1 177 ? -6.428 -10.492 6.728 1.00 97.75 177 LEU A C 1
ATOM 1348 O O . LEU A 1 177 ? -6.532 -9.293 6.473 1.00 97.75 177 LEU A O 1
ATOM 1352 N N . ILE A 1 178 ? -5.988 -11.387 5.837 1.00 98.19 178 ILE A N 1
ATOM 1353 C CA . ILE A 1 178 ? -5.620 -11.044 4.455 1.00 98.19 178 ILE A CA 1
ATOM 1354 C C . ILE A 1 178 ? -6.800 -10.372 3.748 1.00 98.19 178 ILE A C 1
ATOM 1356 O O . ILE A 1 178 ? -6.652 -9.275 3.216 1.00 98.19 178 ILE A O 1
ATOM 1360 N N . ASN A 1 179 ? -7.984 -10.988 3.792 1.00 97.69 179 ASN A N 1
ATOM 1361 C CA . ASN A 1 179 ? -9.164 -10.468 3.104 1.00 97.69 179 ASN A CA 1
ATOM 1362 C C . ASN A 1 179 ? -9.616 -9.107 3.642 1.00 97.69 179 ASN A C 1
ATOM 1364 O O . ASN A 1 179 ? -9.953 -8.236 2.845 1.00 97.69 179 ASN A O 1
ATOM 1368 N N . ILE A 1 180 ? -9.598 -8.896 4.963 1.00 97.25 180 ILE A N 1
ATOM 1369 C CA . ILE A 1 180 ? -9.938 -7.592 5.557 1.00 97.25 180 ILE A CA 1
ATOM 1370 C C . ILE A 1 180 ? -8.991 -6.508 5.026 1.00 97.25 180 ILE A C 1
ATOM 1372 O O . ILE A 1 180 ? -9.446 -5.457 4.575 1.00 97.25 180 ILE A O 1
ATOM 1376 N N . ASN A 1 181 ? -7.682 -6.770 5.047 1.00 97.69 181 ASN A N 1
ATOM 1377 C CA . ASN A 1 181 ? -6.685 -5.811 4.583 1.00 97.69 181 ASN A CA 1
ATOM 1378 C C . ASN A 1 181 ? -6.835 -5.505 3.085 1.00 97.69 181 ASN A C 1
ATOM 1380 O O . ASN A 1 181 ? -6.782 -4.339 2.696 1.00 97.69 181 ASN A O 1
ATOM 1384 N N . LEU A 1 182 ? -7.069 -6.527 2.255 1.00 97.62 182 LEU A N 1
ATOM 1385 C CA . LEU A 1 182 ? -7.269 -6.354 0.814 1.00 97.62 182 LEU A CA 1
ATOM 1386 C C . LEU A 1 182 ? -8.535 -5.555 0.496 1.00 97.62 182 LEU A C 1
ATOM 1388 O O . LEU A 1 182 ? -8.453 -4.598 -0.263 1.00 97.62 182 LEU A O 1
ATOM 1392 N N . GLN A 1 183 ? -9.678 -5.888 1.104 1.00 96.19 183 GLN A N 1
ATOM 1393 C CA . GLN A 1 183 ? -10.946 -5.196 0.833 1.00 96.19 183 GLN A CA 1
ATOM 1394 C C . GLN A 1 183 ? -10.894 -3.714 1.216 1.00 96.19 183 GLN A C 1
ATOM 1396 O O . GLN A 1 183 ? -11.419 -2.862 0.501 1.00 96.19 183 GLN A O 1
ATOM 1401 N N . ILE A 1 184 ? -10.255 -3.386 2.342 1.00 94.19 184 ILE A N 1
ATOM 1402 C CA . ILE A 1 184 ? -10.122 -1.989 2.767 1.00 94.19 184 ILE A CA 1
ATOM 1403 C C . ILE A 1 184 ? -9.128 -1.257 1.867 1.00 94.19 184 ILE A C 1
ATOM 1405 O O . ILE A 1 184 ? -9.420 -0.144 1.437 1.00 94.19 184 ILE A O 1
ATOM 1409 N N . SER A 1 185 ? -7.990 -1.879 1.543 1.00 94.62 185 SER A N 1
ATOM 1410 C CA . SER A 1 185 ? -7.017 -1.317 0.600 1.00 94.62 185 SER A CA 1
ATOM 1411 C C . SER A 1 185 ? -7.663 -1.005 -0.753 1.00 94.62 185 SER A C 1
ATOM 1413 O O . SER A 1 185 ? -7.551 0.115 -1.248 1.00 94.62 185 SER A O 1
ATOM 1415 N N . GLU A 1 186 ? -8.415 -1.956 -1.309 1.00 92.44 186 GLU A N 1
ATOM 1416 C CA . GLU A 1 186 ? -9.147 -1.792 -2.564 1.00 92.44 186 GLU A CA 1
ATOM 1417 C C . GLU A 1 186 ? -10.148 -0.636 -2.480 1.00 92.44 186 GLU A C 1
ATOM 1419 O O . GLU A 1 186 ? -10.098 0.271 -3.309 1.00 92.44 186 GLU A O 1
ATOM 1424 N N . GLY A 1 187 ? -10.979 -0.589 -1.433 1.00 90.62 187 GLY A N 1
ATOM 1425 C CA . GLY A 1 187 ? -11.947 0.494 -1.250 1.00 90.62 187 GLY A CA 1
ATOM 1426 C C . GLY A 1 187 ? -11.311 1.883 -1.088 1.00 90.62 187 GLY A C 1
ATOM 1427 O O . GLY A 1 187 ? -11.888 2.882 -1.525 1.00 90.62 187 GLY A O 1
ATOM 1428 N N . LEU A 1 188 ? -10.122 1.979 -0.483 1.00 89.12 188 LEU A N 1
ATOM 1429 C CA . LEU A 1 188 ? -9.365 3.234 -0.397 1.00 89.12 188 LEU A CA 1
ATOM 1430 C C . LEU A 1 188 ? -8.789 3.631 -1.764 1.00 89.12 188 LEU A C 1
ATOM 1432 O O . LEU A 1 188 ? -8.933 4.783 -2.173 1.00 89.12 188 LEU A O 1
ATOM 1436 N N . LEU A 1 189 ? -8.203 2.684 -2.503 1.00 87.81 189 LEU A N 1
ATOM 1437 C CA . LEU A 1 189 ? -7.653 2.931 -3.841 1.00 87.81 189 LEU A CA 1
ATOM 1438 C C . LEU A 1 189 ? -8.735 3.290 -4.863 1.00 87.81 189 LEU A C 1
ATOM 1440 O O . LEU A 1 189 ? -8.503 4.141 -5.720 1.00 87.81 189 LEU A O 1
ATOM 1444 N N . GLU A 1 190 ? -9.919 2.681 -4.788 1.00 86.31 190 GLU A N 1
ATOM 1445 C CA . GLU A 1 190 ? -11.063 3.064 -5.619 1.00 86.31 190 GLU A CA 1
ATOM 1446 C C . GLU A 1 190 ? -11.447 4.524 -5.386 1.00 86.31 190 GLU A C 1
ATOM 1448 O O . GLU A 1 190 ? -11.584 5.284 -6.344 1.00 86.31 190 GLU A O 1
ATOM 1453 N N . ARG A 1 191 ? -11.544 4.958 -4.123 1.00 79.50 191 ARG A N 1
ATOM 1454 C CA . ARG A 1 191 ? -11.852 6.360 -3.798 1.00 79.50 191 ARG A CA 1
ATOM 1455 C C . ARG A 1 191 ? -10.829 7.328 -4.371 1.00 79.50 191 ARG A C 1
ATOM 1457 O O . ARG A 1 191 ? -11.228 8.379 -4.859 1.00 79.50 191 ARG A O 1
ATOM 1464 N N . VAL A 1 192 ? -9.545 6.976 -4.338 1.00 76.19 192 VAL A N 1
ATOM 1465 C CA . VAL A 1 192 ? -8.484 7.810 -4.917 1.00 76.19 192 VAL A CA 1
ATOM 1466 C C . VAL A 1 192 ? -8.622 7.893 -6.435 1.00 76.19 192 VAL A C 1
ATOM 1468 O O . VAL A 1 192 ? -8.584 8.989 -6.984 1.00 76.19 192 VAL A O 1
ATOM 1471 N N . LYS A 1 193 ? -8.858 6.763 -7.116 1.00 68.56 193 LYS A N 1
ATOM 1472 C CA . LYS A 1 193 ? -9.058 6.735 -8.577 1.00 68.56 193 LYS A CA 1
ATOM 1473 C C . LYS A 1 193 ? -10.222 7.611 -9.039 1.00 68.56 193 LYS A C 1
ATOM 1475 O O . LYS A 1 193 ? -10.159 8.135 -10.141 1.00 68.56 193 LYS A O 1
ATOM 1480 N N . PHE A 1 194 ? -11.276 7.739 -8.232 1.00 64.44 194 PHE A N 1
ATOM 1481 C CA . PHE A 1 194 ? -12.432 8.588 -8.545 1.00 64.44 194 PHE A CA 1
ATOM 1482 C C . PHE A 1 194 ? -12.291 10.040 -8.062 1.00 64.44 194 PHE A C 1
ATOM 1484 O O . PHE A 1 194 ? -13.131 10.869 -8.406 1.00 64.44 194 PHE A O 1
ATOM 1491 N N . ALA A 1 195 ? -11.279 10.345 -7.244 1.00 55.12 195 ALA A N 1
ATOM 1492 C CA . ALA A 1 195 ? -10.998 11.692 -6.749 1.00 55.12 195 ALA A CA 1
ATOM 1493 C C . ALA A 1 195 ? -9.944 12.446 -7.585 1.00 55.12 195 ALA A C 1
ATOM 1495 O O . ALA A 1 195 ? -9.845 13.666 -7.448 1.00 55.12 195 ALA A O 1
ATOM 1496 N N . ALA A 1 196 ? -9.173 11.729 -8.412 1.00 49.97 196 ALA A N 1
ATOM 1497 C CA . ALA A 1 196 ? -8.200 12.256 -9.374 1.00 49.97 196 ALA A CA 1
ATOM 1498 C C . ALA A 1 196 ? -8.831 12.498 -10.755 1.00 49.97 196 ALA A C 1
ATOM 1500 O O . ALA A 1 196 ? -8.392 13.456 -11.431 1.00 49.97 196 ALA A O 1
#

Secondary structure (DSSP, 8-state):
-HHHHHTT-HHHHHHHHHHHHHHHHHHHHHHHHS--SS-HHHHHHHHHHHHHHHHHHHHHGGG--HHHHHHHHHHHHHHHHHHHHH-PPPHHHHHHHHHHHHHHHHHHHHHTT-HHHHHHHHHHHHHHHHHHHHHHTSTT--S-HHHHHHHHHHHHHHHHHHHHHTT-TT-THHHHHHHHHHHHHHHHHHHHHHH-

Radius of gyration: 24.11 Å; chains: 1; bounding box: 50×48×55 Å